Protein 3WYQ (pdb70)

Foldseek 3Di:
DPVQPAAWKAWPLRKIDHWDQDPVQKIWDWIAGSDDQAHDIFTKMWGWDPDDDPPQDFIWIKMKTQRDDPPGHQQKMKMWTFGWRGDDFIKTKTKMKIAHDDDPVCRVVGIDIDIIIITHPD/DAQPAAWKAKPQGKIDGWDQDLVFKIWDWIAGPDDQAHDIFIKIWGWDNDDDPPQDFIWIKMKTQRDDPPGHQQKMKMWTFTWDHDPFIKTKTKMWIAHDDPPVCRVVGIDIDIIMMTHD

Radius of gyration: 16.62 Å; Cα contacts (8 Å, |Δi|>4): 774; chains: 2; bounding box: 44×50×34 Å

B-factor: mean 11.19, std 12.5, range [3.62, 192.49]

Sequence (242 aa):
AEAGITGTWSSNQLGSTFIVTAGADGALTGTYESAVGNAESSRYVLTGRYDSAPATDGSGTALGWTVAWKNNSKKNAHSATTWSGQYVGGADAKINTQWLLTSGTTNANAWKSTLVGHDTFTTKVKEAGITGTWSNQLGSTFIVTAGADGALTGTYESAVGNAESRYVLTTGRYDSAPATDGSSGTALGWTVAWKNNSKKNAHSATTWSGQYVGGADAKINTQWLLTSGTTNANAWKSTLVGHDTFTKV

CATH classification: 2.40.128.30

Organism: Streptomyces avidinii (NCBI:txid1895)

Solvent-accessible surface area: 10846 Å² total; per-residue (Å²): 84,74,82,22,1,29,6,40,0,27,12,106,81,46,2,42,1,54,2,65,0,15,99,104,2,16,0,86,19,38,4,71,21,58,82,68,85,23,98,63,138,2,78,1,22,0,24,7,2,48,49,52,27,148,109,60,26,6,13,0,0,0,0,0,0,4,19,70,31,162,73,70,43,22,56,6,0,4,0,7,1,2,8,24,35,40,63,124,106,15,60,0,49,9,75,43,7,42,2,42,16,21,48,133,86,62,38,203,127,13,38,116,102,15,133,6,61,0,55,56,107,140,155,33,37,0,70,22,49,0,34,12,106,80,50,2,37,0,52,2,72,16,24,98,98,1,23,1,68,27,36,4,72,21,60,81,70,96,27,107,55,138,1,71,1,19,0,22,2,2,29,45,54,32,147,102,64,22,4,12,0,0,0,0,0,0,3,20,69,30,166,61,88,22,21,52,7,0,5,0,7,1,2,17,9,91,28,63,114,129,7,86,0,74,8,73,43,7,42,2,45,13,20,49,102,88,58,47,204,130,11,40,114,104,15,137,6,58,0,40,92,130

InterPro domains:
  IPR005468 Avidin/streptavidin [PF01382] (38-156)
  IPR005468 Avidin/streptavidin [PS51326] (37-159)
  IPR005469 Avidin [PR00709] (41-55)
  IPR005469 Avidin [PR00709] (61-69)
  IPR005469 Avidin [PR00709] (90-102)
  IPR005469 Avidin [PR00709] (112-122)
  IPR005469 Avidin [PR00709] (128-139)
  IPR005469 Avidin [PR00709] (144-160)
  IPR017889 Avidin-like, conserved site [PS00577] (142-156)
  IPR036896 Avidin-like superfamily [G3DSA:2.40.128.30] (25-167)
  IPR036896 Avidin-like superfamily [SSF50876] (41-161)
  IPR051764 Avidin/Streptavidin-related [PTHR34399] (16-161)

Nearest PDB structures (foldseek):
  3wyq-assembly1_B-2  TM=1.008E+00  e=9.092E-21  Streptomyces avidinii
  6uc3-assembly1_A  TM=9.921E-01  e=1.048E-19  Streptomyces avidinii
  5wbd-assembly1_A  TM=9.961E-01  e=3.652E-19  Streptomyces avidinii
  3mg5-assembly1_C  TM=9.930E-01  e=4.497E-19  Streptomyces avidinii
  2qcb-assembly1_A  TM=9.951E-01  e=6.144E-19  Streptomyces avidinii

Structure (mmCIF, N/CA/C/O backbone):
data_3WYQ
#
_entry.id   3WYQ
#
_cell.length_a   63.223
_cell.length_b   67.066
_cell.length_c   56.363
_cell.angle_alpha   90.00
_cell.angle_beta   116.68
_cell.angle_gamma   90.00
#
_symmetry.space_group_name_H-M   'C 1 2 1'
#
loop_
_entity.id
_entity.type
_entity.pdbx_description
1 polymer Streptavidin
2 non-polymer BIOTIN
3 non-polymer GLYCEROL
4 non-polymer 'SULFATE ION'
5 water water
#
loop_
_atom_site.group_PDB
_atom_site.id
_atom_site.type_symbol
_atom_site.label_atom_id
_atom_site.label_alt_id
_atom_site.label_comp_id
_atom_site.label_asym_id
_atom_site.label_entity_id
_atom_site.label_seq_id
_atom_site.pdbx_PDB_ins_code
_atom_site.Cartn_x
_atom_site.Cartn_y
_atom_site.Cartn_z
_atom_site.occupancy
_atom_site.B_iso_or_equiv
_atom_site.auth_seq_id
_atom_site.auth_comp_id
_atom_site.auth_asym_id
_atom_site.auth_atom_id
_atom_site.pdbx_PDB_model_num
ATOM 1 N N . ALA A 1 1 ? 21.945 12.865 -2.534 1.00 26.12 13 ALA A N 1
ATOM 2 C CA . ALA A 1 1 ? 20.546 12.617 -3.092 1.00 21.43 13 ALA A CA 1
ATOM 3 C C . ALA A 1 1 ? 19.348 13.296 -2.328 1.00 20.00 13 ALA A C 1
ATOM 4 O O . ALA A 1 1 ? 18.775 14.257 -2.854 1.00 23.79 13 ALA A O 1
ATOM 6 N N . GLU A 1 2 ? 18.986 12.800 -1.141 1.00 18.48 14 GLU A N 1
ATOM 7 C CA . GLU A 1 2 ? 18.039 13.477 -0.250 1.00 15.55 14 GLU A CA 1
ATOM 8 C C . GLU A 1 2 ? 18.841 14.656 0.397 1.00 12.77 14 GLU A C 1
ATOM 9 O O . GLU A 1 2 ? 19.722 14.454 1.218 1.00 12.34 14 GLU A O 1
ATOM 15 N N . ALA A 1 3 ? 18.509 15.878 -0.024 1.00 12.15 15 ALA A N 1
ATOM 16 C CA . ALA A 1 3 ? 19.287 17.072 0.403 1.00 12.32 15 ALA A CA 1
ATOM 17 C C . ALA A 1 3 ? 19.197 17.390 1.894 1.00 12.13 15 ALA A C 1
ATOM 18 O O . ALA A 1 3 ? 20.107 17.995 2.456 1.00 14.11 15 ALA A O 1
ATOM 20 N N . GLY A 1 4 ? 18.053 17.017 2.521 1.00 12.41 16 GLY A N 1
ATOM 21 C CA . GLY A 1 4 ? 17.893 17.313 3.935 1.00 12.06 16 GLY A CA 1
ATOM 22 C C . GLY A 1 4 ? 18.837 16.491 4.734 1.00 10.04 16 GLY A C 1
ATOM 23 O O . GLY A 1 4 ? 19.454 16.999 5.639 1.00 10.71 16 GLY A O 1
ATOM 24 N N . ILE A 1 5 ? 18.919 15.154 4.486 1.00 10.22 17 ILE A N 1
ATOM 25 C CA . ILE A 1 5 ? 19.812 14.327 5.282 1.00 8.44 17 ILE A CA 1
ATOM 26 C C . ILE A 1 5 ? 21.269 14.515 4.884 1.00 8.14 17 ILE A C 1
ATOM 27 O O . ILE A 1 5 ? 22.133 14.506 5.721 1.00 8.80 17 ILE A O 1
ATOM 32 N N . THR A 1 6 ? 21.515 14.676 3.585 1.00 8.28 18 THR A N 1
ATOM 33 C CA . THR A 1 6 ? 22.879 14.793 3.103 1.00 7.35 18 THR A CA 1
ATOM 34 C C . THR A 1 6 ? 23.579 16.029 3.614 1.00 8.69 18 THR A C 1
ATOM 35 O O . THR A 1 6 ? 23.030 17.138 3.529 1.00 9.47 18 THR A O 1
ATOM 39 N N . GLY A 1 7 ? 24.745 15.852 4.163 1.00 8.26 19 GLY A N 1
ATOM 40 C CA . GLY A 1 7 ? 25.565 16.990 4.607 1.00 8.83 19 GLY A CA 1
ATOM 41 C C . GLY A 1 7 ? 26.500 16.555 5.646 1.00 7.32 19 GLY A C 1
ATOM 42 O O . GLY A 1 7 ? 26.835 15.395 5.847 1.00 8.20 19 GLY A O 1
ATOM 43 N N . THR A 1 8 ? 27.026 17.586 6.336 1.00 6.89 20 THR A N 1
ATOM 44 C CA . THR A 1 8 ? 27.940 17.418 7.444 1.00 7.35 20 THR A CA 1
ATOM 45 C C . THR A 1 8 ? 27.230 17.827 8.735 1.00 6.77 20 THR A C 1
ATOM 46 O O . THR A 1 8 ? 26.633 18.914 8.802 1.00 9.31 20 THR A O 1
ATOM 50 N N . TRP A 1 9 ? 27.231 16.908 9.695 1.00 6.96 21 TRP A N 1
ATOM 51 C CA . TRP A 1 9 ? 26.510 17.044 10.968 1.00 7.34 21 TRP A CA 1
ATOM 52 C C . TRP A 1 9 ? 27.482 16.928 12.130 1.00 6.81 21 TRP A C 1
ATOM 53 O O . TRP A 1 9 ? 28.509 16.251 12.011 1.00 7.75 21 TRP A O 1
ATOM 64 N N . SER A 1 10 ? 27.129 17.578 13.248 1.00 6.96 22 SER A N 1
ATOM 65 C CA A SER A 1 10 ? 27.887 17.438 14.465 0.50 7.50 22 SER A CA 1
ATOM 66 C CA B SER A 1 10 ? 27.897 17.353 14.461 0.50 7.47 22 SER A CA 1
ATOM 67 C C . SER A 1 10 ? 26.929 16.967 15.569 1.00 6.84 22 SER A C 1
ATOM 68 O O . SER A 1 10 ? 25.813 17.381 15.600 1.00 8.10 22 SER A O 1
ATOM 73 N N . ASN A 1 11 ? 27.437 16.163 16.514 1.00 6.90 23 ASN A N 1
ATOM 74 C CA . ASN A 1 11 ? 26.582 15.841 17.679 1.00 6.49 23 ASN A CA 1
ATOM 75 C C . ASN A 1 11 ? 27.010 16.604 18.890 1.00 6.02 23 ASN A C 1
ATOM 76 O O . ASN A 1 11 ? 27.903 17.483 18.859 1.00 6.54 23 ASN A O 1
ATOM 81 N N . GLN A 1 12 ? 26.380 16.295 20.014 1.00 6.49 24 GLN A N 1
ATOM 82 C CA . GLN A 1 12 ? 26.656 16.992 21.301 1.00 7.41 24 GLN A CA 1
ATOM 83 C C . GLN A 1 12 ? 27.993 16.787 21.871 1.00 6.73 24 GLN A C 1
ATOM 84 O O . GLN A 1 12 ? 28.424 17.529 22.747 1.00 7.82 24 GLN A O 1
ATOM 90 N N . LEU A 1 13 ? 28.746 15.772 21.353 1.00 6.65 25 LEU A N 1
ATOM 91 C CA . LEU A 1 13 ? 30.109 15.503 21.747 1.00 6.41 25 LEU A CA 1
ATOM 92 C C . LEU A 1 13 ? 31.094 16.269 20.847 1.00 6.75 25 LEU A C 1
ATOM 93 O O . LEU A 1 13 ? 32.265 16.267 21.151 1.00 8.08 25 LEU A O 1
ATOM 98 N N . GLY A 1 14 ? 30.615 16.816 19.734 1.00 7.10 26 GLY A N 1
ATOM 99 C CA . GLY A 1 14 ? 31.492 17.401 18.729 1.00 7.02 26 GLY A CA 1
ATOM 100 C C . GLY A 1 14 ? 32.054 16.428 17.735 1.00 6.16 26 GLY A C 1
ATOM 101 O O . GLY A 1 14 ? 32.978 16.760 16.994 1.00 7.35 26 GLY A O 1
ATOM 102 N N . SER A 1 15 ? 31.482 15.213 17.688 1.00 6.01 27 SER A N 1
ATOM 103 C CA . SER A 1 15 ? 31.857 14.251 16.596 1.00 6.28 27 SER A CA 1
ATOM 104 C C . SER A 1 15 ? 31.248 14.797 15.301 1.00 5.77 27 SER A C 1
ATOM 105 O O . SER A 1 15 ? 30.273 15.512 15.257 1.00 7.86 27 SER A O 1
ATOM 108 N N . THR A 1 16 ? 31.889 14.348 14.190 1.00 6.49 28 THR A N 1
ATOM 109 C CA . THR A 1 16 ? 31.500 14.833 12.852 1.00 7.34 28 THR A CA 1
ATOM 110 C C . THR A 1 16 ? 31.013 13.634 12.001 1.00 6.52 28 THR A C 1
ATOM 111 O O . THR A 1 16 ? 31.764 12.641 11.814 1.00 6.96 28 THR A O 1
ATOM 115 N N . PHE A 1 17 ? 29.813 13.777 11.484 1.00 6.54 29 PHE A N 1
ATOM 116 C CA . PHE A 1 17 ? 29.121 12.752 10.720 1.00 6.45 29 PHE A CA 1
ATOM 117 C C . PHE A 1 17 ? 28.892 13.355 9.334 1.00 6.75 29 PHE A C 1
ATOM 118 O O . PHE A 1 17 ? 28.129 14.292 9.161 1.00 7.09 29 PHE A O 1
ATOM 126 N N . ILE A 1 18 ? 29.604 12.797 8.330 1.00 6.53 30 ILE A N 1
ATOM 127 C CA . ILE A 1 18 ? 29.539 13.287 6.950 1.00 7.04 30 ILE A CA 1
ATOM 128 C C . ILE A 1 18 ? 28.770 12.227 6.168 1.00 6.43 30 ILE A C 1
ATOM 129 O O . ILE A 1 18 ? 29.240 11.069 6.169 1.00 7.42 30 ILE A O 1
ATOM 134 N N . VAL A 1 19 ? 27.646 12.555 5.556 1.00 6.46 31 VAL A N 1
ATOM 135 C CA . VAL A 1 19 ? 26.806 11.537 4.983 1.00 6.94 31 VAL A CA 1
ATOM 136 C C . VAL A 1 19 ? 26.171 11.999 3.756 1.00 6.42 31 VAL A C 1
ATOM 137 O O . VAL A 1 19 ? 25.773 13.169 3.597 1.00 8.09 31 VAL A O 1
ATOM 141 N N . THR A 1 20 ? 25.937 11.058 2.836 1.00 6.77 32 THR A N 1
ATOM 142 C CA . THR A 1 20 ? 25.079 11.241 1.674 1.00 7.25 32 THR A CA 1
ATOM 143 C C . THR A 1 20 ? 23.944 10.255 1.701 1.00 6.85 32 THR A C 1
ATOM 144 O O . THR A 1 20 ? 24.249 9.005 1.844 1.00 7.41 32 THR A O 1
ATOM 148 N N . ALA A 1 21 ? 22.713 10.703 1.548 1.00 7.08 33 ALA A N 1
ATOM 149 C CA . ALA A 1 21 ? 21.526 9.889 1.419 1.00 6.71 33 ALA A CA 1
ATOM 150 C C . ALA A 1 21 ? 21.171 9.708 -0.030 1.00 7.63 33 ALA A C 1
ATOM 151 O O . ALA A 1 21 ? 20.741 10.626 -0.674 1.00 10.19 33 ALA A O 1
ATOM 153 N N . GLY A 1 22 ? 21.456 8.556 -0.599 1.00 7.59 34 GLY A N 1
ATOM 154 C CA . GLY A 1 22 ? 21.369 8.271 -2.006 1.00 8.92 34 GLY A CA 1
ATOM 155 C C . GLY A 1 22 ? 20.054 7.788 -2.430 1.00 7.98 34 GLY A C 1
ATOM 156 O O . GLY A 1 22 ? 19.149 7.414 -1.626 1.00 8.63 34 GLY A O 1
ATOM 157 N N . ALA A 1 23 ? 19.802 7.842 -3.735 1.00 9.64 35 ALA A N 1
ATOM 158 C CA . ALA A 1 23 ? 18.512 7.552 -4.305 1.00 10.88 35 ALA A CA 1
ATOM 159 C C . ALA A 1 23 ? 18.143 6.109 -3.985 1.00 11.53 35 ALA A C 1
ATOM 160 O O . ALA A 1 23 ? 16.998 5.790 -4.095 1.00 13.73 35 ALA A O 1
ATOM 162 N N . ASP A 1 24 ? 19.099 5.245 -3.779 1.00 9.76 36 ASP A N 1
ATOM 163 C CA . ASP A 1 24 ? 18.875 3.842 -3.469 1.00 9.36 36 ASP A CA 1
ATOM 164 C C . ASP A 1 24 ? 18.545 3.539 -2.057 1.00 9.92 36 ASP A C 1
ATOM 165 O O . ASP A 1 24 ? 18.540 2.346 -1.710 1.00 11.47 36 ASP A O 1
ATOM 170 N N . GLY A 1 25 ? 18.425 4.565 -1.183 1.00 9.53 37 GLY A N 1
ATOM 171 C CA . GLY A 1 25 ? 18.054 4.341 0.255 1.00 9.43 37 GLY A CA 1
ATOM 172 C C . GLY A 1 25 ? 19.319 4.169 1.118 1.00 7.13 37 GLY A C 1
ATOM 173 O O . GLY A 1 25 ? 19.165 3.845 2.321 1.00 6.93 37 GLY A O 1
ATOM 174 N N . ALA A 1 26 ? 20.511 4.307 0.506 1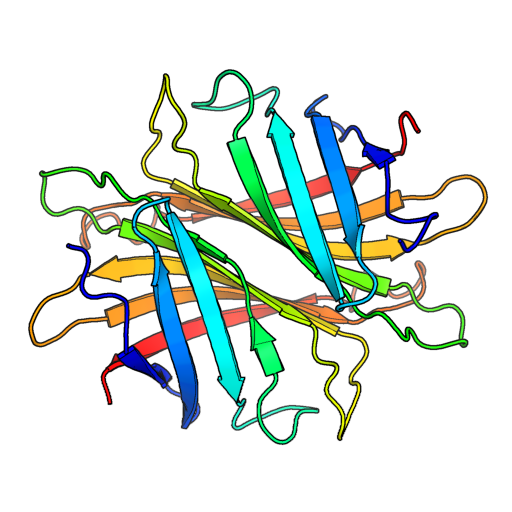.00 7.01 38 ALA A N 1
ATOM 175 C CA . ALA A 1 26 ? 21.732 4.098 1.293 1.00 5.90 38 ALA A CA 1
ATOM 176 C C . ALA A 1 26 ? 22.199 5.379 1.939 1.00 5.77 38 ALA A C 1
ATOM 177 O O . ALA A 1 26 ? 22.059 6.490 1.334 1.00 7.46 38 ALA A O 1
ATOM 179 N N . LEU A 1 27 ? 22.821 5.243 3.062 1.00 4.89 39 LEU A N 1
ATOM 180 C CA . LEU A 1 27 ? 23.617 6.248 3.703 1.00 5.76 39 LEU A CA 1
ATOM 181 C C . LEU A 1 27 ? 25.072 5.828 3.537 1.00 5.92 39 LEU A C 1
ATOM 182 O O . LEU A 1 27 ? 25.435 4.703 3.845 1.00 6.65 39 LEU A O 1
ATOM 187 N N . THR A 1 28 ? 25.895 6.800 3.076 1.00 5.69 40 THR A N 1
ATOM 188 C CA . THR A 1 28 ? 27.267 6.490 2.817 1.00 5.89 40 THR A CA 1
ATOM 189 C C . THR A 1 28 ? 28.141 7.661 3.306 1.00 6.56 40 THR A C 1
ATOM 190 O O . THR A 1 28 ? 27.750 8.828 2.977 1.00 7.96 40 THR A O 1
ATOM 194 N N . GLY A 1 29 ? 29.244 7.469 4.038 1.00 6.08 41 GLY A N 1
ATOM 195 C CA . GLY A 1 29 ? 30.027 8.625 4.435 1.00 6.78 41 GLY A CA 1
ATOM 196 C C . GLY A 1 29 ? 31.116 8.200 5.416 1.00 6.01 41 GLY A C 1
ATOM 197 O O . GLY A 1 29 ? 31.637 7.070 5.324 1.00 5.94 41 GLY A O 1
ATOM 198 N N . THR A 1 30 ? 31.488 9.127 6.270 1.00 5.62 42 THR A N 1
ATOM 199 C CA . THR A 1 30 ? 32.518 8.917 7.258 1.00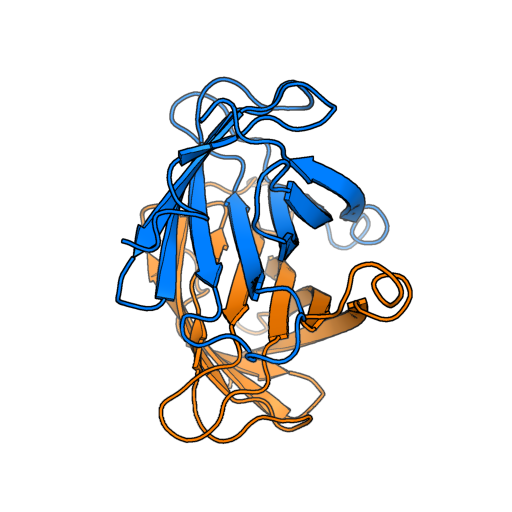 6.04 42 THR A CA 1
ATOM 200 C C . THR A 1 30 ? 32.087 9.515 8.597 1.00 6.34 42 THR A C 1
ATOM 201 O O . THR A 1 30 ? 31.282 10.441 8.672 1.00 6.84 42 THR A O 1
ATOM 205 N N . TYR A 1 31 ? 32.696 8.962 9.638 1.00 6.16 43 TYR A N 1
ATOM 206 C CA . TYR A 1 31 ? 32.445 9.412 10.992 1.00 6.07 43 TYR A CA 1
ATOM 207 C C . TYR A 1 31 ? 33.758 9.639 11.686 1.00 5.94 43 TYR A C 1
ATOM 208 O O . TYR A 1 31 ? 34.695 8.856 11.572 1.00 6.74 43 TYR A O 1
ATOM 217 N N . GLU A 1 32 ? 33.818 10.724 12.457 1.00 5.92 44 GLU A N 1
ATOM 218 C CA . GLU A 1 32 ? 35.001 11.046 13.263 1.00 6.54 44 GLU A CA 1
ATOM 219 C C . GLU A 1 32 ? 34.479 11.314 14.683 1.00 6.17 44 GLU A C 1
ATOM 220 O O . GLU A 1 32 ? 33.751 12.266 14.901 1.00 6.82 44 GLU A O 1
ATOM 226 N N . SER A 1 33 ? 34.921 10.474 15.610 1.00 6.27 45 SER A N 1
ATOM 227 C CA . SER A 1 33 ? 34.418 10.643 16.997 1.00 6.21 45 SER A CA 1
ATOM 228 C C . SER A 1 33 ? 35.325 11.615 17.761 1.00 5.85 45 SER A C 1
ATOM 229 O O . SER A 1 33 ? 36.541 11.491 17.726 1.00 8.36 45 SER A O 1
ATOM 232 N N . ALA A 1 34 ? 34.693 12.458 18.566 1.00 6.29 46 ALA A N 1
ATOM 233 C CA . ALA A 1 34 ? 35.413 13.335 19.491 1.00 6.93 46 ALA A CA 1
ATOM 234 C C . ALA A 1 34 ? 35.878 12.599 20.757 1.00 6.54 46 ALA A C 1
ATOM 235 O O . ALA A 1 34 ? 36.621 13.207 21.531 1.00 7.21 46 ALA A O 1
ATOM 237 N N . VAL A 1 35 ? 35.411 11.394 21.004 1.00 6.59 47 VAL A N 1
ATOM 238 C CA . VAL A 1 35 ? 35.651 10.650 22.222 1.00 6.39 47 VAL A CA 1
ATOM 239 C C . VAL A 1 35 ? 35.979 9.177 21.920 1.00 6.09 47 VAL A C 1
ATOM 240 O O . VAL A 1 35 ? 35.729 8.677 20.838 1.00 6.15 47 VAL A O 1
ATOM 244 N N . GLY A 1 36 ? 36.545 8.524 22.917 1.00 5.79 48 GLY A N 1
ATOM 245 C CA . GLY A 1 36 ? 36.718 7.092 22.840 1.00 6.26 48 GLY A CA 1
ATOM 246 C C . GLY A 1 36 ? 37.976 6.693 22.130 1.00 6.56 48 GLY A C 1
ATOM 247 O O . GLY A 1 36 ? 38.918 7.481 21.897 1.00 6.91 48 GLY A O 1
ATOM 248 N N . ASN A 1 37 ? 38.066 5.399 21.831 1.00 6.76 49 ASN A N 1
ATOM 249 C CA . ASN A 1 37 ? 39.271 4.771 21.304 1.00 7.08 49 ASN A CA 1
ATOM 250 C C . ASN A 1 37 ? 39.266 4.903 19.802 1.00 6.52 49 ASN A C 1
ATOM 251 O O . ASN A 1 37 ? 38.975 3.953 19.062 1.00 8.05 49 ASN A O 1
ATOM 256 N N . ALA A 1 38 ? 39.443 6.143 19.299 1.00 6.62 50 ALA A N 1
ATOM 257 C CA . ALA A 1 38 ? 39.155 6.504 17.938 1.00 7.71 50 ALA A CA 1
ATOM 258 C C . ALA A 1 38 ? 40.072 7.680 17.541 1.00 7.52 50 ALA A C 1
ATOM 259 O O . ALA A 1 38 ? 40.351 8.552 18.352 1.00 10.26 50 ALA A O 1
ATOM 261 N N . GLU A 1 39 ? 40.493 7.695 16.293 1.00 7.13 51 GLU A N 1
ATOM 262 C CA . GLU A 1 39 ? 41.288 8.817 15.708 1.00 8.82 51 GLU A CA 1
ATOM 263 C C . GLU A 1 39 ? 40.965 8.836 14.254 1.00 8.27 51 GLU A C 1
ATOM 264 O O . GLU A 1 39 ? 40.865 7.826 13.576 1.00 8.79 51 GLU A O 1
ATOM 270 N N . SER A 1 40 ? 40.793 10.077 13.748 1.00 8.33 52 SER A N 1
ATOM 271 C CA A SER A 1 40 ? 40.519 10.340 12.339 0.70 7.45 52 SER A CA 1
ATOM 272 C CA B SER A 1 40 ? 40.578 10.318 12.325 0.30 8.48 52 SER A CA 1
ATOM 273 C C . SER A 1 40 ? 39.230 9.730 11.919 1.00 7.56 52 SER A C 1
ATOM 274 O O . SER A 1 40 ? 38.293 9.533 12.704 1.00 9.19 52 SER A O 1
ATOM 279 N N . ARG A 1 41 ? 39.047 9.571 10.632 1.00 7.93 53 ARG A N 1
ATOM 280 C CA . ARG A 1 41 ? 37.773 9.156 10.070 1.00 7.40 53 ARG A CA 1
ATOM 281 C C . ARG A 1 41 ? 37.635 7.644 9.887 1.00 6.81 53 ARG A C 1
ATOM 282 O O . ARG A 1 41 ? 38.627 6.943 9.617 1.00 7.66 53 ARG A O 1
ATOM 290 N N . TYR A 1 42 ? 36.371 7.201 10.015 1.00 6.05 54 TYR A N 1
ATOM 291 C CA . TYR A 1 42 ? 35.990 5.773 9.822 1.00 5.90 54 TYR A CA 1
ATOM 292 C C . TYR A 1 42 ? 34.896 5.695 8.798 1.00 6.10 54 TYR A C 1
ATOM 293 O O . TYR A 1 42 ? 34.015 6.593 8.728 1.00 6.59 54 TYR A O 1
ATOM 302 N N . VAL A 1 43 ? 34.896 4.647 7.977 1.00 5.95 55 VAL A N 1
ATOM 303 C CA . VAL A 1 43 ? 33.803 4.428 7.042 1.00 6.23 55 VAL A CA 1
ATOM 304 C C . VAL A 1 43 ? 32.439 4.162 7.753 1.00 5.59 55 VAL A C 1
ATOM 305 O O . VAL A 1 43 ? 32.451 3.422 8.764 1.00 5.99 55 VAL A O 1
ATOM 309 N N . LEU A 1 44 ? 31.362 4.720 7.257 1.00 5.76 56 LEU A N 1
ATOM 310 C CA . LEU A 1 44 ? 30.051 4.318 7.718 1.00 5.93 56 LEU A CA 1
ATOM 311 C C . LEU A 1 44 ? 29.210 3.937 6.517 1.00 5.71 56 LEU A C 1
ATOM 312 O O . LEU A 1 44 ? 29.392 4.410 5.390 1.00 6.60 56 LEU A O 1
ATOM 317 N N . THR A 1 45 ? 28.194 3.102 6.806 1.00 5.66 57 THR A N 1
ATOM 318 C CA . THR A 1 45 ? 27.149 2.794 5.883 1.00 5.01 57 THR A CA 1
ATOM 319 C C . THR A 1 45 ? 25.850 2.595 6.673 1.00 5.01 57 THR A C 1
ATOM 320 O O . THR A 1 45 ? 25.891 2.131 7.816 1.00 5.79 57 THR A O 1
ATOM 324 N N . GLY A 1 46 ? 24.769 2.896 6.013 1.00 5.35 58 GLY A N 1
ATOM 325 C CA . GLY A 1 46 ? 23.446 2.655 6.618 1.00 5.32 58 GLY A CA 1
ATOM 326 C C . GLY A 1 46 ? 22.351 2.774 5.596 1.00 5.17 58 GLY A C 1
ATOM 327 O O . GLY A 1 46 ? 22.589 2.697 4.404 1.00 5.29 58 GLY A O 1
ATOM 328 N N . ARG A 1 47 ? 21.122 2.870 6.113 1.00 5.33 59 ARG A N 1
ATOM 329 C CA . ARG A 1 47 ? 19.940 2.875 5.246 1.00 5.36 59 ARG A CA 1
ATOM 330 C C . ARG A 1 47 ? 18.960 3.939 5.887 1.00 5.24 59 ARG A C 1
ATOM 331 O O . ARG A 1 47 ? 18.958 4.166 7.081 1.00 6.37 59 ARG A O 1
ATOM 339 N N . TYR A 1 48 ? 18.102 4.469 5.022 1.00 5.48 60 TYR A N 1
ATOM 340 C CA . TYR A 1 48 ? 17.056 5.353 5.450 1.00 6.18 60 TYR A CA 1
ATOM 341 C C . TYR A 1 48 ? 15.825 5.125 4.640 1.00 6.07 60 TYR A C 1
ATOM 342 O O . TYR A 1 48 ? 15.871 4.594 3.534 1.00 6.74 60 TYR A O 1
ATOM 351 N N . ASP A 1 49 ? 14.659 5.520 5.190 1.00 6.25 61 ASP A N 1
ATOM 352 C CA . ASP A 1 49 ? 13.387 5.401 4.444 1.00 5.86 61 ASP A CA 1
ATOM 353 C C . ASP A 1 49 ? 13.327 6.491 3.398 1.00 6.90 61 ASP A C 1
ATOM 354 O O . ASP A 1 49 ? 13.166 7.681 3.724 1.00 6.86 61 ASP A O 1
ATOM 359 N N . SER A 1 50 ? 13.376 6.081 2.148 1.00 7.36 62 SER A N 1
ATOM 360 C CA . SER A 1 50 ? 13.398 7.051 1.047 1.00 7.71 62 SER A CA 1
ATOM 361 C C . SER A 1 50 ? 12.017 7.464 0.624 1.00 7.93 62 SER A C 1
ATOM 362 O O . SER A 1 50 ? 11.889 8.272 -0.272 1.00 10.14 62 SER A O 1
ATOM 365 N N . ALA A 1 51 ? 10.950 6.983 1.295 1.00 8.20 63 ALA A N 1
ATOM 366 C CA . ALA A 1 51 ? 9.606 7.431 1.021 1.00 7.92 63 ALA A CA 1
ATOM 367 C C . ALA A 1 51 ? 8.908 7.583 2.387 1.00 8.94 63 ALA A C 1
ATOM 368 O O . ALA A 1 51 ? 7.965 6.822 2.615 1.00 9.26 63 ALA A O 1
ATOM 370 N N . PRO A 1 52 ? 9.281 8.555 3.222 1.00 9.55 64 PRO A N 1
ATOM 371 C CA . PRO A 1 52 ? 8.713 8.619 4.547 1.00 10.32 64 PRO A CA 1
ATOM 372 C C . PRO A 1 52 ? 7.220 8.981 4.512 1.00 9.88 64 PRO A C 1
ATOM 373 O O . PRO A 1 52 ? 6.686 9.402 3.515 1.00 9.94 64 PRO A O 1
ATOM 377 N N . ALA A 1 53 ? 6.534 8.784 5.633 1.00 11.11 65 ALA A N 1
ATOM 378 C CA . ALA A 1 53 ? 5.145 9.170 5.762 1.00 11.33 65 ALA A CA 1
ATOM 379 C C . ALA A 1 53 ? 5.026 10.710 5.559 1.00 12.29 65 ALA A C 1
ATOM 380 O O . ALA A 1 53 ? 6.011 11.477 5.707 1.00 16.15 65 ALA A O 1
ATOM 382 N N . THR A 1 54 ? 3.875 11.120 5.074 1.00 12.13 66 THR A N 1
ATOM 383 C CA . THR A 1 54 ? 3.592 12.539 4.832 1.00 14.16 66 THR A CA 1
ATOM 384 C C . THR A 1 54 ? 2.708 13.105 5.954 1.00 13.67 66 THR A C 1
ATOM 385 O O . THR A 1 54 ? 2.018 14.102 5.781 1.00 14.59 66 THR A O 1
ATOM 389 N N . ASP A 1 55 ? 2.750 12.482 7.113 1.00 11.90 67 ASP A N 1
ATOM 390 C CA . ASP A 1 55 ? 1.890 12.856 8.285 1.00 9.99 67 ASP A CA 1
ATOM 391 C C . ASP A 1 55 ? 2.618 13.634 9.349 1.00 9.48 67 ASP A C 1
ATOM 392 O O . ASP A 1 55 ? 2.058 13.899 10.437 1.00 10.76 67 ASP A O 1
ATOM 397 N N . GLY A 1 56 ? 3.823 14.097 9.032 1.00 9.67 68 GLY A N 1
ATOM 398 C CA . GLY A 1 56 ? 4.628 14.812 10.008 1.00 11.13 68 GLY A CA 1
ATOM 399 C C . GLY A 1 56 ? 5.565 13.982 10.810 1.00 9.79 68 GLY A C 1
ATOM 400 O O . GLY A 1 56 ? 6.337 14.494 11.605 1.00 11.20 68 GLY A O 1
ATOM 401 N N . SER A 1 57 ? 5.591 12.668 10.615 1.00 9.15 69 SER A N 1
ATOM 402 C CA . SER A 1 57 ? 6.539 11.812 11.267 1.00 8.04 69 SER A CA 1
ATOM 403 C C . SER A 1 57 ? 7.955 12.057 10.664 1.00 7.51 69 SER A C 1
ATOM 404 O O . SER A 1 57 ? 8.096 12.415 9.458 1.00 9.03 69 SER A O 1
ATOM 407 N N . GLY A 1 58 ? 8.943 11.775 11.476 1.00 7.23 70 GLY A N 1
ATOM 408 C CA . GLY A 1 58 ? 10.324 11.782 10.995 1.00 7.51 70 GLY A CA 1
ATOM 409 C C . GLY A 1 58 ? 10.631 10.659 10.005 1.00 6.20 70 GLY A C 1
ATOM 410 O O . GLY A 1 58 ? 9.830 9.765 9.805 1.00 6.76 70 GLY A O 1
ATOM 411 N N . THR A 1 59 ? 11.876 10.733 9.504 1.00 6.01 71 THR A N 1
ATOM 412 C CA . THR A 1 59 ? 12.350 9.712 8.515 1.00 6.40 71 THR A CA 1
ATOM 413 C C . THR A 1 59 ? 13.257 8.744 9.233 1.00 5.79 71 THR A C 1
ATOM 414 O O . THR A 1 59 ? 14.317 9.132 9.719 1.00 6.04 71 THR A O 1
ATOM 418 N N . ALA A 1 60 ? 12.808 7.479 9.349 1.00 5.75 72 ALA A N 1
ATOM 419 C CA . ALA A 1 60 ? 13.610 6.497 10.070 1.00 5.67 72 ALA A CA 1
ATOM 420 C C . ALA A 1 60 ? 14.914 6.179 9.327 1.00 6.58 72 ALA A C 1
ATOM 421 O O . ALA A 1 60 ? 14.928 6.118 8.076 1.00 6.59 72 ALA A O 1
ATOM 423 N N . LEU A 1 61 ? 15.957 5.910 10.112 1.00 5.85 73 LEU A N 1
ATOM 424 C CA . LEU A 1 61 ? 17.262 5.620 9.509 1.00 5.76 73 LEU A CA 1
ATOM 425 C C . LEU A 1 61 ? 18.143 4.963 10.523 1.00 5.46 73 LEU A C 1
ATOM 426 O O . LEU A 1 61 ? 17.887 4.937 11.739 1.00 6.50 73 LEU A O 1
ATOM 431 N N . GLY A 1 62 ? 19.259 4.421 10.023 1.00 5.57 74 GLY A N 1
ATOM 432 C CA . GLY A 1 62 ? 20.298 3.932 10.924 1.00 5.42 74 GLY A CA 1
ATOM 433 C C . GLY A 1 62 ? 21.642 3.815 10.168 1.00 5.16 74 GLY A C 1
ATOM 434 O O . GLY A 1 62 ? 21.639 3.741 8.929 1.00 5.46 74 GLY A O 1
ATOM 435 N N . TRP A 1 63 ? 22.690 3.718 10.930 1.00 4.92 75 TRP A N 1
ATOM 436 C CA . TRP A 1 63 ? 24.021 3.465 10.299 1.00 4.73 75 TRP A CA 1
ATOM 437 C C . TRP A 1 63 ? 24.951 2.797 11.295 1.00 5.59 75 TRP A C 1
ATOM 438 O O . TRP A 1 63 ? 24.724 2.778 12.504 1.00 5.52 75 TRP A O 1
ATOM 449 N N . THR A 1 64 ? 26.055 2.250 10.721 1.00 5.20 76 THR A N 1
ATOM 450 C CA . THR A 1 64 ? 27.063 1.530 11.492 1.00 5.02 76 THR A CA 1
ATOM 451 C C . THR A 1 64 ? 28.468 2.068 11.180 1.00 5.06 76 THR A C 1
ATOM 452 O O . THR A 1 64 ? 28.750 2.384 10.010 1.00 5.35 76 THR A O 1
ATOM 456 N N . VAL A 1 65 ? 29.257 2.116 12.237 1.00 5.01 77 VAL A N 1
ATOM 457 C CA . VAL A 1 65 ? 30.733 2.281 12.132 1.00 5.04 77 VAL A CA 1
ATOM 458 C C . VAL A 1 65 ? 31.350 1.115 12.802 1.00 5.30 77 VAL A C 1
ATOM 459 O O . VAL A 1 65 ? 31.072 0.853 13.986 1.00 6.16 77 VAL A O 1
ATOM 463 N N . ALA A 1 66 ? 32.297 0.407 12.116 1.00 5.37 78 ALA A N 1
ATOM 464 C CA . ALA A 1 66 ? 33.248 -0.464 12.808 1.00 5.89 78 ALA A CA 1
ATOM 465 C C . ALA A 1 66 ? 34.524 0.340 13.046 1.00 5.37 78 ALA A C 1
ATOM 466 O O . ALA A 1 66 ? 35.060 0.989 12.103 1.00 5.80 78 ALA A O 1
ATOM 468 N N . TRP A 1 67 ? 35.020 0.343 14.276 1.00 5.69 79 TRP A N 1
ATOM 469 C CA . TRP A 1 67 ? 36.068 1.307 14.719 1.00 5.76 79 TRP A CA 1
ATOM 470 C C . TRP A 1 67 ? 37.485 0.816 14.329 1.00 5.36 79 TRP A C 1
ATOM 471 O O . TRP A 1 67 ? 38.382 0.783 15.170 1.00 5.89 79 TRP A O 1
ATOM 482 N N . LYS A 1 68 ? 37.660 0.481 13.058 1.00 6.05 80 LYS A N 1
ATOM 483 C CA . LYS A 1 68 ? 38.927 0.133 12.438 1.00 6.20 80 LYS A CA 1
ATOM 484 C C . LYS A 1 68 ? 39.161 1.060 11.264 1.00 5.93 80 LYS A C 1
ATOM 485 O O . LYS A 1 68 ? 38.280 1.170 10.401 1.00 6.33 80 LYS A O 1
ATOM 491 N N . ASN A 1 69 ? 40.344 1.687 11.227 1.00 6.28 81 ASN A N 1
ATOM 492 C CA . ASN A 1 69 ? 40.760 2.470 10.066 1.00 6.43 81 ASN A CA 1
ATOM 493 C C . ASN A 1 69 ? 42.215 2.252 9.833 1.00 7.64 81 ASN A C 1
ATOM 494 O O . ASN A 1 69 ? 42.781 1.318 10.403 1.00 9.45 81 ASN A O 1
ATOM 499 N N . ASN A 1 70 ? 42.865 3.131 9.051 1.00 7.97 82 ASN A N 1
ATOM 500 C CA . ASN A 1 70 ? 44.241 2.834 8.693 1.00 10.60 82 ASN A CA 1
ATOM 501 C C . ASN A 1 70 ? 45.134 2.933 9.879 1.00 11.93 82 ASN A C 1
ATOM 502 O O . ASN A 1 70 ? 46.267 2.392 9.866 1.00 16.84 82 ASN A O 1
ATOM 507 N N . SER A 1 71 ? 44.797 3.695 10.934 1.00 11.03 83 SER A N 1
ATOM 508 C CA . SER A 1 71 ? 45.684 3.868 12.008 1.00 12.23 83 SER A CA 1
ATOM 509 C C . SER A 1 71 ? 45.279 3.337 13.358 1.00 10.05 83 SER A C 1
ATOM 510 O O . SER A 1 71 ? 46.121 3.316 14.246 1.00 11.76 83 SER A O 1
ATOM 513 N N A LYS A 1 72 ? 44.057 2.965 13.638 0.50 9.41 84 LYS A N 1
ATOM 514 N N B LYS A 1 72 ? 44.045 2.875 13.456 0.50 9.29 84 LYS A N 1
ATOM 515 C CA A LYS A 1 72 ? 43.677 2.393 14.975 0.50 9.32 84 LYS A CA 1
ATOM 516 C CA B LYS A 1 72 ? 43.545 2.404 14.757 0.50 8.15 84 LYS A CA 1
ATOM 517 C C A LYS A 1 72 ? 42.591 1.332 14.703 0.50 7.92 84 LYS A C 1
ATOM 518 C C B LYS A 1 72 ? 42.507 1.322 14.664 0.50 7.75 84 LYS A C 1
ATOM 519 O O A LYS A 1 72 ? 41.894 1.361 13.680 0.50 9.42 84 LYS A O 1
ATOM 520 O O B LYS A 1 72 ? 41.688 1.376 13.758 0.50 9.56 84 LYS A O 1
ATOM 531 N N . ASN A 1 73 ? 42.502 0.404 15.639 1.00 7.42 85 ASN A N 1
ATOM 532 C CA . ASN A 1 73 ? 41.409 -0.562 15.690 1.00 6.49 85 ASN A CA 1
ATOM 533 C C . ASN A 1 73 ? 41.036 -0.811 17.146 1.00 6.55 85 ASN A C 1
ATOM 534 O O . ASN A 1 73 ? 41.830 -1.306 17.948 1.00 8.95 85 ASN A O 1
ATOM 539 N N . ALA A 1 74 ? 39.828 -0.385 17.500 1.00 6.61 86 ALA A N 1
ATOM 540 C CA . ALA A 1 74 ? 39.249 -0.516 18.841 1.00 6.61 86 ALA A CA 1
ATOM 541 C C . ALA A 1 74 ? 38.571 -1.873 19.036 1.00 6.52 86 ALA A C 1
ATOM 542 O O . ALA A 1 74 ? 38.083 -2.153 20.152 1.00 7.60 86 ALA A O 1
ATOM 544 N N . HIS A 1 75 ? 38.421 -2.668 18.006 1.00 5.92 87 HIS A N 1
ATOM 545 C CA . HIS A 1 75 ? 37.708 -3.944 18.076 1.00 5.71 87 HIS A CA 1
ATOM 546 C C . HIS A 1 75 ? 36.289 -3.728 18.618 1.00 5.15 87 HIS A C 1
ATOM 547 O O . HIS A 1 75 ? 35.878 -4.314 19.635 1.00 6.54 87 HIS A O 1
ATOM 554 N N . SER A 1 76 ? 35.558 -2.863 17.951 1.00 5.55 88 SER A N 1
ATOM 555 C CA . SER A 1 76 ? 34.257 -2.445 18.419 1.00 5.51 88 SER A CA 1
ATOM 556 C C . SER A 1 76 ? 33.497 -1.887 17.218 1.00 5.64 88 SER A C 1
ATOM 557 O O . SER A 1 76 ? 34.050 -1.589 16.139 1.00 6.09 88 SER A O 1
ATOM 560 N N . ALA A 1 77 ? 32.144 -1.785 17.398 1.00 5.77 89 ALA A N 1
ATOM 561 C CA . ALA A 1 77 ? 31.275 -1.228 16.355 1.00 5.61 89 ALA A CA 1
ATOM 562 C C . ALA A 1 77 ? 30.130 -0.520 17.030 1.00 5.18 89 ALA A C 1
ATOM 563 O O . ALA A 1 77 ? 29.575 -1.045 18.038 1.00 5.87 89 ALA A O 1
ATOM 565 N N . THR A 1 78 ? 29.723 0.606 16.447 1.00 4.78 90 THR A N 1
ATOM 566 C CA . THR A 1 78 ? 28.496 1.306 16.952 1.00 5.23 90 THR A CA 1
ATOM 567 C C . THR A 1 78 ? 27.451 1.314 15.855 1.00 5.26 90 THR A C 1
ATOM 568 O O . THR A 1 78 ? 27.746 1.559 14.663 1.00 5.80 90 THR A O 1
ATOM 572 N N . THR A 1 79 ? 26.155 1.100 16.258 1.00 4.70 91 THR A N 1
ATOM 573 C CA . THR A 1 79 ? 25.093 1.377 15.387 1.00 4.90 91 THR A CA 1
ATOM 574 C C . THR A 1 79 ? 24.225 2.471 15.997 1.00 5.34 91 THR A C 1
ATOM 575 O O . THR A 1 79 ? 23.913 2.431 17.207 1.00 6.16 91 THR A O 1
ATOM 579 N N . TRP A 1 80 ? 23.805 3.408 15.154 1.00 5.18 92 TRP A N 1
ATOM 580 C CA . TRP A 1 80 ? 22.838 4.481 15.511 1.00 5.43 92 TRP A CA 1
ATOM 581 C C . TRP A 1 80 ? 21.580 4.175 14.840 1.00 5.03 92 TRP A C 1
ATOM 582 O O . TRP A 1 80 ? 21.525 3.963 13.633 1.00 5.62 92 TRP A O 1
ATOM 593 N N . SER A 1 81 ? 20.446 4.196 15.638 1.00 5.24 93 SER A N 1
ATOM 594 C CA . SER A 1 81 ? 19.106 3.990 15.090 1.00 5.36 93 SER A CA 1
ATOM 595 C C . SER A 1 81 ? 18.314 5.242 15.474 1.00 5.31 93 SER A C 1
ATOM 596 O O . SER A 1 81 ? 18.320 5.648 16.649 1.00 5.84 93 SER A O 1
ATOM 599 N N . GLY A 1 82 ? 17.590 5.831 14.529 1.00 5.62 94 GLY A N 1
ATOM 600 C CA . GLY A 1 82 ? 16.901 7.069 14.878 1.00 5.98 94 GLY A CA 1
ATOM 601 C C . GLY A 1 82 ? 16.063 7.573 13.745 1.00 5.87 94 GLY A C 1
ATOM 602 O O . GLY A 1 82 ? 15.577 6.831 12.875 1.00 5.84 94 GLY A O 1
ATOM 603 N N . GLN A 1 83 ? 15.871 8.917 13.783 1.00 6.07 95 GLN A N 1
ATOM 604 C CA . GLN A 1 83 ? 15.086 9.527 12.756 1.00 6.69 95 GLN A CA 1
ATOM 605 C C . GLN A 1 83 ? 15.587 10.941 12.467 1.00 6.01 95 GLN A C 1
ATOM 606 O O . GLN A 1 83 ? 16.042 11.642 13.347 1.00 7.09 95 GLN A O 1
ATOM 612 N N . TYR A 1 84 ? 15.463 11.299 11.219 1.00 6.92 96 TYR A N 1
ATOM 613 C CA . TYR A 1 84 ? 15.748 12.671 10.719 1.00 6.76 96 TYR A CA 1
ATOM 614 C C . TYR A 1 84 ? 14.438 13.422 10.814 1.00 6.66 96 TYR A C 1
ATOM 615 O O . TYR A 1 84 ? 13.401 12.992 10.301 1.00 7.32 96 TYR A O 1
ATOM 624 N N . VAL A 1 85 ? 14.479 14.592 11.426 1.00 7.88 97 VAL A N 1
ATOM 625 C CA . VAL A 1 85 ? 13.315 15.508 11.556 1.00 9.34 97 VAL A CA 1
ATOM 626 C C . VAL A 1 85 ? 13.763 16.773 10.824 1.00 9.61 97 VAL A C 1
ATOM 627 O O . VAL A 1 85 ? 14.651 17.504 11.321 1.00 10.35 97 VAL A O 1
ATOM 631 N N . GLY A 1 86 ? 13.152 16.990 9.656 1.00 11.24 98 GLY A N 1
ATOM 632 C CA . GLY A 1 86 ? 13.617 18.058 8.816 1.00 12.57 98 GLY A CA 1
ATOM 633 C C . GLY A 1 86 ? 13.073 19.409 9.189 1.00 15.43 98 GLY A C 1
ATOM 634 O O . GLY A 1 86 ? 12.411 19.610 10.200 1.00 15.78 98 GLY A O 1
ATOM 635 N N . GLY A 1 87 ? 13.351 20.382 8.331 1.00 17.82 99 GLY A N 1
ATOM 636 C CA . GLY A 1 87 ? 12.801 21.738 8.551 1.00 19.20 99 GLY A CA 1
ATOM 637 C C . GLY A 1 87 ? 13.935 22.671 8.959 1.00 21.15 99 GLY A C 1
ATOM 638 O O . GLY A 1 87 ? 15.104 22.340 8.754 1.00 22.91 99 GLY A O 1
ATOM 639 N N . ALA A 1 88 ? 13.607 23.848 9.508 1.00 20.34 100 ALA A N 1
ATOM 640 C CA . ALA A 1 88 ? 14.610 24.886 9.677 1.00 23.65 100 ALA A CA 1
ATOM 641 C C . ALA A 1 88 ? 15.697 24.635 10.743 1.00 24.67 100 ALA A C 1
ATOM 642 O O . ALA A 1 88 ? 16.813 25.213 10.666 1.00 29.20 100 ALA A O 1
ATOM 644 N N . ASP A 1 89 ? 15.371 23.850 11.768 1.00 21.09 101 ASP A N 1
ATOM 645 C CA . ASP A 1 89 ? 16.327 23.399 12.811 1.00 19.13 101 ASP A CA 1
ATOM 646 C C . ASP A 1 89 ? 16.363 21.852 12.724 1.00 15.57 101 ASP A C 1
ATOM 647 O O . ASP A 1 89 ? 15.943 21.148 13.618 1.00 16.54 101 ASP A O 1
ATOM 652 N N . ALA A 1 90 ? 16.815 21.369 11.577 1.00 13.88 102 ALA A N 1
ATOM 653 C CA . ALA A 1 90 ? 16.785 19.926 11.319 1.00 10.90 102 ALA A CA 1
ATOM 654 C C . ALA A 1 90 ? 17.684 19.197 12.321 1.00 9.18 102 ALA A C 1
ATOM 655 O O . ALA A 1 90 ? 18.780 19.668 12.703 1.00 10.45 102 ALA A O 1
ATOM 657 N N . LYS A 1 91 ? 17.258 17.979 12.674 1.00 8.48 103 LYS A N 1
ATOM 658 C CA . LYS A 1 91 ? 18.016 17.187 13.638 1.00 7.66 103 LYS A CA 1
ATOM 659 C C . LYS A 1 91 ? 17.968 15.771 13.167 1.00 6.45 103 LYS A C 1
ATOM 660 O O . LYS A 1 91 ? 16.993 15.302 12.553 1.00 7.86 103 LYS A O 1
ATOM 666 N N . ILE A 1 92 ? 18.993 15.034 13.513 1.00 6.24 104 ILE A N 1
ATOM 667 C CA . ILE A 1 92 ? 18.953 13.565 13.495 1.00 6.54 104 ILE A CA 1
ATOM 668 C C . ILE A 1 92 ? 19.097 13.112 14.945 1.00 5.83 104 ILE A C 1
ATOM 669 O O . ILE A 1 92 ? 20.090 13.348 15.600 1.00 6.58 104 ILE A O 1
ATOM 674 N N . ASN A 1 93 ? 17.978 12.521 15.442 1.00 6.28 105 ASN A N 1
ATOM 675 C CA . ASN A 1 93 ? 17.842 12.092 16.813 1.00 6.60 105 ASN A CA 1
ATOM 676 C C . ASN A 1 93 ? 18.051 10.598 16.861 1.00 5.34 105 ASN A C 1
ATOM 677 O O . ASN A 1 93 ? 17.340 9.873 16.177 1.00 6.11 105 ASN A O 1
ATOM 682 N N . THR A 1 94 ? 18.995 10.139 17.686 1.00 5.68 106 THR A N 1
ATOM 683 C CA . THR A 1 94 ? 19.379 8.715 17.692 1.00 5.61 106 THR A CA 1
ATOM 684 C C . THR A 1 94 ? 19.518 8.175 19.050 1.00 5.68 106 THR A C 1
ATOM 685 O O . THR A 1 94 ? 19.795 8.881 20.039 1.00 5.83 106 THR A O 1
ATOM 689 N N . GLN A 1 95 ? 19.448 6.851 19.139 1.00 5.03 107 GLN A N 1
ATOM 690 C CA . GLN A 1 95 ? 20.003 6.051 20.192 1.00 5.03 107 GLN A CA 1
ATOM 691 C C . GLN A 1 95 ? 21.025 5.099 19.559 1.00 5.32 107 GLN A C 1
ATOM 692 O O . GLN A 1 95 ? 20.889 4.808 18.371 1.00 6.01 107 GLN A O 1
ATOM 698 N N . TRP A 1 96 ? 22.021 4.657 20.334 1.00 5.22 108 TRP A N 1
ATOM 699 C CA . TRP A 1 96 ? 23.072 3.862 19.726 1.00 4.97 108 TRP A CA 1
ATOM 700 C C . TRP A 1 96 ? 23.466 2.764 20.694 1.00 4.53 108 TRP A C 1
ATOM 701 O O . TRP A 1 96 ? 23.292 2.812 21.906 1.00 5.11 108 TRP A O 1
ATOM 712 N N . LEU A 1 97 ? 24.101 1.726 20.055 1.00 4.98 109 LEU A N 1
ATOM 713 C CA . LEU A 1 97 ? 24.648 0.559 20.719 1.00 5.28 109 LEU A CA 1
ATOM 714 C C . LEU A 1 97 ? 26.113 0.374 20.280 1.00 4.61 109 LEU A C 1
ATOM 715 O O . LEU A 1 97 ? 26.303 0.178 19.049 1.00 5.91 109 LEU A O 1
ATOM 720 N N . LEU A 1 98 ? 27.031 0.404 21.222 1.00 5.10 110 LEU A N 1
ATOM 721 C CA . LEU A 1 98 ? 28.468 0.253 20.921 1.00 5.30 110 LEU A CA 1
ATOM 722 C C . LEU A 1 98 ? 28.858 -1.094 21.535 1.00 5.57 110 LEU A C 1
ATOM 723 O O . LEU A 1 98 ? 28.946 -1.230 22.735 1.00 5.84 110 LEU A O 1
ATOM 728 N N . THR A 1 99 ? 29.093 -2.094 20.645 1.00 5.09 111 THR A N 1
ATOM 729 C CA . THR A 1 99 ? 29.522 -3.398 21.096 1.00 5.11 111 THR A CA 1
ATOM 730 C C . THR A 1 99 ? 31.018 -3.567 20.839 1.00 5.33 111 THR A C 1
ATOM 731 O O . THR A 1 99 ? 31.488 -3.352 19.718 1.00 5.96 111 THR A O 1
ATOM 735 N N . SER A 1 100 ? 31.710 -3.968 21.907 1.00 5.28 112 SER A N 1
ATOM 736 C CA . SER A 1 100 ? 33.133 -4.326 21.774 1.00 6.56 112 SER A CA 1
ATOM 737 C C . SER A 1 100 ? 33.250 -5.844 21.663 1.00 6.44 112 SER A C 1
ATOM 738 O O . SER A 1 100 ? 32.479 -6.598 22.281 1.00 9.86 112 SER A O 1
ATOM 741 N N . GLY A 1 101 ? 34.231 -6.289 20.867 1.00 6.83 113 GLY A N 1
ATOM 742 C CA . GLY A 1 101 ? 34.633 -7.723 20.894 1.00 7.71 113 GLY A CA 1
ATOM 743 C C . GLY A 1 101 ? 35.134 -8.094 22.249 1.00 6.68 113 GLY A C 1
ATOM 744 O O . GLY A 1 101 ? 36.027 -7.422 22.789 1.00 9.91 113 GLY A O 1
ATOM 745 N N . THR A 1 102 ? 34.541 -9.163 22.848 1.00 6.29 114 THR A N 1
ATOM 746 C CA . THR A 1 102 ? 34.959 -9.612 24.149 1.00 6.20 114 THR A CA 1
ATOM 747 C C . THR A 1 102 ? 35.052 -11.162 24.141 1.00 5.53 114 THR A C 1
ATOM 748 O O . THR A 1 102 ? 34.545 -11.800 23.228 1.00 5.83 114 THR A O 1
ATOM 752 N N . THR A 1 103 ? 35.678 -11.670 25.173 1.00 5.76 115 THR A N 1
ATOM 753 C CA . THR A 1 103 ? 35.523 -13.094 25.407 1.00 5.67 115 THR A CA 1
ATOM 754 C C . THR A 1 103 ? 34.056 -13.360 25.787 1.00 5.68 115 THR A C 1
ATOM 755 O O . THR A 1 103 ? 33.292 -12.448 26.208 1.00 5.98 115 THR A O 1
ATOM 759 N N . ASN A 1 104 ? 33.590 -14.626 25.704 1.00 6.37 116 ASN A N 1
ATOM 760 C CA . ASN A 1 104 ? 32.231 -14.950 26.166 1.00 6.82 116 ASN A CA 1
ATOM 761 C C . ASN A 1 104 ? 32.126 -14.589 27.663 1.00 5.91 116 ASN A C 1
ATOM 762 O O . ASN A 1 104 ? 31.053 -14.098 28.045 1.00 7.06 116 ASN A O 1
ATOM 767 N N . ALA A 1 105 ? 33.171 -14.828 28.465 1.00 6.00 117 ALA A N 1
ATOM 768 C CA . ALA A 1 105 ? 33.092 -14.568 29.867 1.00 6.28 117 ALA A CA 1
ATOM 769 C C . ALA A 1 105 ? 32.785 -13.086 30.174 1.00 7.50 117 ALA A C 1
ATOM 770 O O . ALA A 1 105 ? 32.171 -12.761 31.171 1.00 9.41 117 ALA A O 1
ATOM 772 N N . ASN A 1 106 ? 33.292 -12.186 29.305 1.00 5.53 118 ASN A N 1
ATOM 773 C CA . ASN A 1 106 ? 33.059 -10.736 29.449 1.00 5.99 118 ASN A CA 1
ATOM 774 C C . ASN A 1 106 ? 31.898 -10.224 28.595 1.00 5.99 118 ASN A C 1
ATOM 775 O O . ASN A 1 106 ? 31.714 -8.979 28.558 1.00 5.87 118 ASN A O 1
ATOM 780 N N . ALA A 1 107 ? 31.135 -11.059 27.943 1.00 5.76 119 ALA A N 1
ATOM 781 C CA . ALA A 1 107 ? 30.114 -10.561 27.014 1.00 6.14 119 ALA A CA 1
ATOM 782 C C . ALA A 1 107 ? 29.051 -9.723 27.721 1.00 5.24 119 ALA A C 1
ATOM 783 O O . ALA A 1 107 ? 28.436 -8.844 27.133 1.00 6.14 119 ALA A O 1
ATOM 785 N N . TRP A 1 108 ? 28.805 -9.975 28.995 1.00 5.80 120 TRP A N 1
ATOM 786 C CA . TRP A 1 108 ? 27.852 -9.187 29.760 1.00 6.09 120 TRP A CA 1
ATOM 787 C C . TRP A 1 108 ? 28.186 -7.685 29.763 1.00 5.72 120 TRP A C 1
ATOM 788 O O . TRP A 1 108 ? 27.247 -6.882 29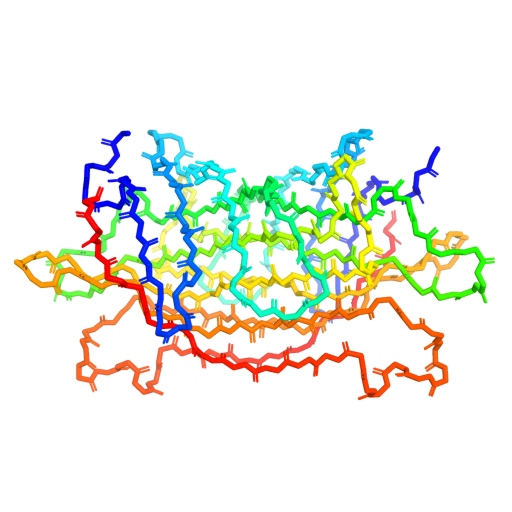.909 1.00 6.69 120 TRP A O 1
ATOM 799 N N . LYS A 1 109 ? 29.462 -7.334 29.644 1.00 4.70 121 LYS A N 1
ATOM 800 C CA . LYS A 1 109 ? 29.863 -5.941 29.645 1.00 5.60 121 LYS A CA 1
ATOM 801 C C . LYS A 1 109 ? 30.358 -5.503 28.279 1.00 5.68 121 LYS A C 1
ATOM 802 O O . LYS A 1 109 ? 31.161 -4.548 28.181 1.00 7.08 121 LYS A O 1
ATOM 808 N N . SER A 1 110 ? 29.842 -6.108 27.230 1.00 5.45 122 SER A N 1
ATOM 809 C CA . SER A 1 110 ? 30.305 -5.790 25.850 1.00 5.96 122 SER A CA 1
ATOM 810 C C . SER A 1 110 ? 29.656 -4.528 25.263 1.00 5.59 122 SER A C 1
ATOM 811 O O . SER A 1 110 ? 30.218 -4.006 24.289 1.00 6.00 122 SER A O 1
ATOM 814 N N . THR A 1 111 ? 28.482 -4.128 25.748 1.00 4.89 123 THR A N 1
ATOM 815 C CA . THR A 1 111 ? 27.690 -3.164 24.979 1.00 4.85 123 THR A CA 1
ATOM 816 C C . THR A 1 111 ? 27.308 -1.938 25.789 1.00 4.69 123 THR A C 1
ATOM 817 O O . THR A 1 111 ? 26.633 -2.040 26.829 1.00 5.80 123 THR A O 1
ATOM 821 N N . LEU A 1 112 ? 27.734 -0.773 25.280 1.00 5.08 124 LEU A N 1
ATOM 822 C CA . LEU A 1 112 ? 27.292 0.545 25.814 1.00 5.20 124 LEU A CA 1
ATOM 823 C C . LEU A 1 112 ? 26.095 1.007 25.034 1.00 4.89 124 LEU A C 1
ATOM 824 O O . LEU A 1 112 ? 25.953 0.757 23.832 1.00 5.69 124 LEU A O 1
ATOM 829 N N . VAL A 1 113 ? 25.236 1.784 25.706 1.00 4.92 125 VAL A N 1
ATOM 830 C CA . VAL A 1 113 ? 24.071 2.433 25.060 1.00 5.19 125 VAL A CA 1
ATOM 831 C C . VAL A 1 113 ? 24.086 3.946 25.400 1.00 4.75 125 VAL A C 1
ATOM 832 O O . VAL A 1 113 ? 24.439 4.368 26.502 1.00 5.72 125 VAL A O 1
ATOM 836 N N . GLY A 1 114 ? 23.652 4.700 24.447 1.00 5.11 126 GLY A N 1
ATOM 837 C CA . GLY A 1 114 ? 23.508 6.160 24.650 1.00 5.57 126 GLY A CA 1
ATOM 838 C C . GLY A 1 114 ? 22.667 6.760 23.582 1.00 4.28 126 GLY A C 1
ATOM 839 O O . GLY A 1 114 ? 21.996 6.086 22.789 1.00 5.34 126 GLY A O 1
ATOM 840 N N . HIS A 1 115 ? 22.657 8.107 23.559 1.00 5.55 127 HIS A N 1
ATOM 841 C CA . HIS A 1 115 ? 21.844 8.829 22.632 1.00 5.16 127 HIS A CA 1
ATOM 842 C C . HIS A 1 115 ? 22.625 10.048 22.115 1.00 5.82 127 HIS A C 1
ATOM 843 O O . HIS A 1 115 ? 23.248 10.756 22.913 1.00 6.83 127 HIS A O 1
ATOM 850 N N . ASP A 1 116 ? 22.564 10.233 20.805 1.00 5.70 128 ASP A N 1
ATOM 851 C CA . ASP A 1 116 ? 23.216 11.383 20.143 1.00 5.70 128 ASP A CA 1
ATOM 852 C C . ASP A 1 116 ? 22.222 12.158 19.390 1.00 5.40 128 ASP A C 1
ATOM 853 O O . ASP A 1 116 ? 21.344 11.619 18.688 1.00 6.04 128 ASP A O 1
ATOM 858 N N . THR A 1 117 ? 22.336 13.510 19.463 1.00 6.20 129 THR A N 1
ATOM 859 C CA . THR A 1 117 ? 21.546 14.420 18.680 1.00 6.40 129 THR A CA 1
ATOM 860 C C . THR A 1 117 ? 22.465 15.110 17.692 1.00 6.16 129 THR A C 1
ATOM 861 O O . THR A 1 117 ? 23.463 15.738 18.151 1.00 6.90 129 THR A O 1
ATOM 865 N N . PHE A 1 118 ? 22.212 15.031 16.442 1.00 6.27 130 PHE A N 1
ATOM 866 C CA . PHE A 1 118 ? 23.037 15.643 15.392 1.00 6.53 130 PHE A CA 1
ATOM 867 C C . PHE A 1 118 ? 22.286 16.893 14.844 1.00 7.11 130 PHE A C 1
ATOM 868 O O . PHE A 1 118 ? 21.124 16.844 14.575 1.00 7.16 130 PHE A O 1
ATOM 876 N N . THR A 1 119 ? 23.126 17.944 14.642 1.00 7.65 131 THR A N 1
ATOM 877 C CA A THR A 1 119 ? 22.635 19.187 14.025 0.50 9.86 131 THR A CA 1
ATOM 878 C CA B THR A 1 119 ? 22.679 19.224 14.101 0.50 8.64 131 THR A CA 1
ATOM 879 C C . THR A 1 119 ? 23.521 19.460 12.817 1.00 7.82 131 THR A C 1
ATOM 880 O O . THR A 1 119 ? 24.708 19.114 12.825 1.00 8.27 131 THR A O 1
ATOM 887 N N . LYS A 1 120 ? 22.948 20.065 11.790 1.00 9.17 132 LYS A N 1
ATOM 888 C CA . LYS A 1 120 ? 23.707 20.187 10.559 1.00 10.27 132 LYS A CA 1
ATOM 889 C C . LYS A 1 120 ? 24.631 21.366 10.643 1.00 11.20 132 LYS A C 1
ATOM 890 O O . LYS A 1 120 ? 24.255 22.445 11.177 1.00 15.12 132 LYS A O 1
ATOM 896 N N . VAL A 1 121 ? 25.874 21.180 10.236 1.00 11.72 133 VAL A N 1
ATOM 897 C CA . VAL A 1 121 ? 26.909 22.201 10.169 1.00 16.14 133 VAL A CA 1
ATOM 898 C C . VAL A 1 121 ? 26.744 22.850 8.767 1.00 19.40 133 VAL A C 1
ATOM 899 O O . VAL A 1 121 ? 26.816 24.026 8.648 1.00 21.94 133 VAL A O 1
ATOM 903 N N . LYS A 1 122 ? 26.651 22.023 7.712 1.00 19.81 134 LYS A N 1
ATOM 904 C CA . LYS A 1 122 ? 25.416 21.991 6.821 1.00 26.08 134 LYS A CA 1
ATOM 905 C C . LYS A 1 122 ? 25.499 20.515 6.476 1.00 25.45 134 LYS A C 1
ATOM 906 O O . LYS A 1 122 ? 26.091 20.185 5.520 1.00 17.88 134 LYS A O 1
ATOM 912 N N . GLU B 1 2 ? 38.938 -15.830 5.005 1.00 26.88 14 GLU B N 1
ATOM 913 C CA . GLU B 1 2 ? 38.736 -14.880 6.039 1.00 27.10 14 GLU B CA 1
ATOM 914 C C . GLU B 1 2 ? 37.433 -15.193 6.901 1.00 21.41 14 GLU B C 1
ATOM 915 O O . GLU B 1 2 ? 37.456 -16.220 7.551 1.00 18.82 14 GLU B O 1
ATOM 921 N N . ALA B 1 3 ? 36.418 -14.349 7.017 1.00 14.64 15 ALA B N 1
ATOM 922 C CA . ALA B 1 3 ? 35.860 -14.230 8.386 1.00 12.29 15 ALA B CA 1
ATOM 923 C C . ALA B 1 3 ? 34.893 -15.372 8.708 1.00 9.65 15 ALA B C 1
ATOM 924 O O . ALA B 1 3 ? 34.850 -15.798 9.866 1.00 8.15 15 ALA B O 1
ATOM 926 N N . GLY B 1 4 ? 34.142 -15.859 7.725 1.00 9.71 16 GLY B N 1
ATOM 927 C CA . GLY B 1 4 ? 33.080 -16.849 7.965 1.00 9.49 16 GLY B CA 1
ATOM 928 C C . GLY B 1 4 ? 31.699 -16.255 8.182 1.00 7.91 16 GLY B C 1
ATOM 929 O O . GLY B 1 4 ? 30.715 -16.974 8.431 1.00 9.37 16 GLY B O 1
ATOM 930 N N . ILE B 1 5 ? 31.630 -14.928 8.130 1.00 6.83 17 ILE B N 1
ATOM 931 C CA . ILE B 1 5 ? 30.342 -14.266 8.278 1.00 6.58 17 ILE B CA 1
ATOM 932 C C . ILE B 1 5 ? 29.400 -14.530 7.104 1.00 6.39 17 ILE B C 1
ATOM 933 O O . ILE B 1 5 ? 28.204 -14.671 7.316 1.00 7.11 17 ILE B O 1
ATOM 938 N N . THR B 1 6 ? 29.940 -14.520 5.864 1.00 5.26 18 THR B N 1
ATOM 939 C CA . THR B 1 6 ? 29.068 -14.677 4.711 1.00 5.25 18 THR B CA 1
ATOM 940 C C . THR B 1 6 ? 28.230 -15.935 4.845 1.00 5.50 18 THR B C 1
ATOM 941 O O . THR B 1 6 ? 28.825 -17.030 5.088 1.00 7.11 18 THR B O 1
ATOM 945 N N . GLY B 1 7 ? 26.961 -15.829 4.558 1.00 5.77 19 GLY B N 1
ATOM 946 C CA . GLY B 1 7 ? 26.133 -16.998 4.559 1.00 7.02 19 GLY B CA 1
ATOM 947 C C . GLY B 1 7 ? 24.703 -16.618 4.874 1.00 5.84 19 GLY B C 1
ATOM 948 O O . GLY B 1 7 ? 24.332 -15.421 4.902 1.00 6.36 19 GLY B O 1
ATOM 949 N N . THR B 1 8 ? 23.863 -17.629 5.091 1.00 5.47 20 THR B N 1
ATOM 950 C CA . THR B 1 8 ? 22.469 -17.507 5.451 1.00 5.04 20 THR B CA 1
ATOM 951 C C . THR B 1 8 ? 22.325 -17.903 6.918 1.00 6.09 20 THR B C 1
ATOM 952 O O . THR B 1 8 ? 22.701 -19.007 7.322 1.00 7.33 20 THR B O 1
ATOM 956 N N . TRP B 1 9 ? 21.704 -17.004 7.653 1.00 5.53 21 TRP B N 1
ATOM 957 C CA . TRP B 1 9 ? 21.506 -17.126 9.075 1.00 5.51 21 TRP B CA 1
ATOM 958 C C . TRP B 1 9 ? 20.064 -17.020 9.451 1.00 5.00 21 TRP B C 1
ATOM 959 O O . TRP B 1 9 ? 19.307 -16.353 8.748 1.00 6.22 21 TRP B O 1
ATOM 970 N N . SER B 1 10 ? 19.682 -17.643 10.565 1.00 5.32 22 SER B N 1
ATOM 971 C CA . SER B 1 10 ? 18.318 -17.450 11.083 1.00 6.71 22 SER B CA 1
ATOM 972 C C . SER B 1 10 ? 18.400 -17.069 12.562 1.00 5.44 22 SER B C 1
ATOM 973 O O . SER B 1 10 ? 19.338 -17.469 13.250 1.00 6.20 22 SER B O 1
ATOM 976 N N . ASN B 1 11 ? 17.404 -16.346 13.057 1.00 5.29 23 ASN B N 1
ATOM 977 C CA . ASN B 1 11 ? 17.375 -16.006 14.461 1.00 5.25 23 ASN B CA 1
ATOM 978 C C . ASN B 1 11 ? 16.246 -16.782 15.178 1.00 4.74 23 ASN B C 1
ATOM 979 O O . ASN B 1 11 ? 15.574 -17.622 14.607 1.00 5.11 23 ASN B O 1
ATOM 984 N N . GLN B 1 12 ? 16.106 -16.469 16.449 1.00 5.25 24 GLN B N 1
ATOM 985 C CA . GLN B 1 12 ? 15.124 -17.191 17.329 1.00 5.47 24 GLN B CA 1
ATOM 986 C C . GLN B 1 12 ? 13.703 -16.945 16.936 1.00 5.78 24 GLN B C 1
ATOM 987 O O . GLN B 1 12 ? 12.822 -17.674 17.417 1.00 7.10 24 GLN B O 1
ATOM 993 N N . LEU B 1 13 ? 13.403 -15.904 16.153 1.00 5.62 25 LEU B N 1
ATOM 994 C CA . LEU B 1 13 ? 12.090 -15.622 15.655 1.00 6.07 25 LEU B CA 1
ATOM 995 C C . LEU B 1 13 ? 11.808 -16.330 14.336 1.00 5.86 25 LEU B C 1
ATOM 996 O O . LEU B 1 13 ? 10.680 -16.329 13.861 1.00 7.94 25 LEU B O 1
ATOM 1001 N N . GLY B 1 14 ? 12.846 -16.894 13.688 1.00 5.59 26 GLY B N 1
ATOM 1002 C CA . GLY B 1 14 ? 12.700 -17.472 12.354 1.00 6.34 26 GLY B CA 1
ATOM 1003 C C . GLY B 1 14 ? 12.978 -16.504 11.229 1.00 5.44 26 GLY B C 1
ATOM 1004 O O . GLY B 1 14 ? 12.728 -16.837 10.096 1.00 6.62 26 GLY B O 1
ATOM 1005 N N . SER B 1 15 ? 13.515 -15.299 11.545 1.00 5.31 27 SER B N 1
ATOM 1006 C CA . SER B 1 15 ? 13.874 -14.374 10.496 1.00 4.59 27 SER B CA 1
ATOM 1007 C C . SER B 1 15 ? 15.160 -14.880 9.794 1.00 4.71 27 SER B C 1
ATOM 1008 O O . SER B 1 15 ? 15.950 -15.607 10.368 1.00 6.46 27 SER B O 1
ATOM 1011 N N . THR B 1 16 ? 15.354 -14.392 8.540 1.00 5.40 28 THR B N 1
ATOM 1012 C CA . THR B 1 16 ? 16.470 -14.854 7.721 1.00 5.45 28 THR B CA 1
ATOM 1013 C C . THR B 1 16 ? 17.352 -13.652 7.315 1.00 4.62 28 THR B C 1
ATOM 1014 O O . THR B 1 16 ? 16.878 -12.682 6.730 1.00 6.06 28 THR B O 1
ATOM 1018 N N . PHE B 1 17 ? 18.589 -13.805 7.659 1.00 5.13 29 PHE B N 1
ATOM 1019 C CA . PHE B 1 17 ? 19.658 -12.781 7.443 1.00 5.32 29 PHE B CA 1
ATOM 1020 C C . PHE B 1 17 ? 20.681 -13.375 6.445 1.00 5.15 29 PHE B C 1
ATOM 1021 O O . PHE B 1 17 ? 21.377 -14.342 6.785 1.00 5.37 29 PHE B O 1
ATOM 1029 N N . ILE B 1 18 ? 20.705 -12.838 5.227 1.00 5.02 30 ILE B N 1
ATOM 1030 C CA . ILE B 1 18 ? 21.591 -13.309 4.184 1.00 5.51 30 ILE B CA 1
ATOM 1031 C C . ILE B 1 18 ? 22.609 -12.236 3.980 1.00 6.11 30 ILE B C 1
ATOM 1032 O O . ILE B 1 18 ? 22.304 -11.087 3.632 1.00 8.71 30 ILE B O 1
ATOM 1037 N N . VAL B 1 19 ? 23.853 -12.555 4.307 1.00 5.36 31 VAL B N 1
ATOM 1038 C CA . VAL B 1 19 ? 24.902 -11.526 4.386 1.00 5.73 31 VAL B CA 1
ATOM 1039 C C . VAL B 1 19 ? 26.152 -11.956 3.644 1.00 5.36 31 VAL B C 1
ATOM 1040 O O . VAL B 1 19 ? 26.498 -13.138 3.591 1.00 5.98 31 VAL B O 1
ATOM 1044 N N . THR B 1 20 ? 26.865 -10.948 3.127 1.00 5.54 32 THR B N 1
ATOM 1045 C CA . THR B 1 20 ? 28.222 -11.086 2.569 1.00 5.16 32 THR B CA 1
ATOM 1046 C C . THR B 1 20 ? 29.140 -10.132 3.257 1.00 5.08 32 THR B C 1
ATOM 1047 O O . THR B 1 20 ? 28.787 -8.940 3.379 1.00 6.09 32 THR B O 1
ATOM 1051 N N . ALA B 1 21 ? 30.260 -10.627 3.746 1.00 5.43 33 ALA B N 1
ATOM 1052 C CA . ALA B 1 21 ? 31.282 -9.837 4.394 1.00 6.39 33 ALA B CA 1
ATOM 1053 C C . ALA B 1 21 ? 32.364 -9.550 3.350 1.00 5.94 33 ALA B C 1
ATOM 1054 O O . ALA B 1 21 ? 33.073 -10.456 2.907 1.00 7.79 33 ALA B O 1
ATOM 1056 N N . GLY B 1 22 ? 32.605 -8.254 3.034 1.00 5.79 34 GLY B N 1
ATOM 1057 C CA . GLY B 1 22 ? 33.650 -7.872 2.151 1.00 5.66 34 GLY B CA 1
ATOM 1058 C C . GLY B 1 22 ? 34.971 -7.816 2.873 1.00 5.59 34 GLY B C 1
ATOM 1059 O O . GLY B 1 22 ? 35.071 -7.687 4.117 1.00 6.45 34 GLY B O 1
ATOM 1060 N N . ALA B 1 23 ? 36.061 -7.869 2.108 1.00 5.42 35 ALA B N 1
ATOM 1061 C CA . ALA B 1 23 ? 37.381 -7.846 2.729 1.00 6.88 35 ALA B CA 1
ATOM 1062 C C . ALA B 1 23 ? 37.737 -6.521 3.395 1.00 7.88 35 ALA B C 1
ATOM 1063 O O . ALA B 1 23 ? 38.696 -6.496 4.156 1.00 12.09 35 ALA B O 1
ATOM 1065 N N . ASP B 1 24 ? 37.013 -5.470 3.011 1.00 7.86 36 ASP B N 1
ATOM 1066 C CA . ASP B 1 24 ? 37.155 -4.116 3.482 1.00 9.39 36 ASP B CA 1
ATOM 1067 C C . ASP B 1 24 ? 36.352 -3.837 4.747 1.00 8.65 36 ASP B C 1
ATOM 1068 O O . ASP B 1 24 ? 36.316 -2.645 5.162 1.00 12.25 36 ASP B O 1
ATOM 1073 N N . GLY B 1 25 ? 35.651 -4.815 5.341 1.00 6.19 37 GLY B N 1
ATOM 1074 C CA . GLY B 1 25 ? 34.813 -4.507 6.533 1.00 5.77 37 GLY B CA 1
ATOM 1075 C C . GLY B 1 25 ? 33.354 -4.282 6.198 1.00 4.78 37 GLY B C 1
ATOM 1076 O O . GLY B 1 25 ? 32.581 -3.984 7.146 1.00 6.45 37 GLY B O 1
ATOM 1077 N N . ALA B 1 26 ? 32.933 -4.378 4.952 1.00 5.04 38 ALA B N 1
ATOM 1078 C CA . ALA B 1 26 ? 31.552 -4.108 4.634 1.00 5.34 38 ALA B CA 1
ATOM 1079 C C . ALA B 1 26 ? 30.666 -5.353 4.838 1.00 5.09 38 ALA B C 1
ATOM 1080 O O . ALA B 1 26 ? 31.082 -6.462 4.511 1.00 7.74 38 ALA B O 1
ATOM 1082 N N . LEU B 1 27 ? 29.446 -5.138 5.259 1.00 4.87 39 LEU B N 1
ATOM 1083 C CA . LEU B 1 27 ? 28.372 -6.121 5.239 1.00 4.69 39 LEU B CA 1
ATOM 1084 C C . LEU B 1 27 ? 27.295 -5.701 4.247 1.00 4.86 39 LEU B C 1
ATOM 1085 O O . LEU B 1 27 ? 26.864 -4.537 4.304 1.00 5.82 39 LEU B O 1
ATOM 1090 N N . THR B 1 28 ? 26.824 -6.620 3.416 1.00 4.84 40 THR B N 1
ATOM 1091 C CA . THR B 1 28 ? 25.760 -6.357 2.468 1.00 4.65 40 THR B CA 1
ATOM 1092 C C . THR B 1 28 ? 24.827 -7.587 2.431 1.00 5.13 40 THR B C 1
ATOM 1093 O O . THR B 1 28 ? 25.264 -8.662 2.868 1.00 8.34 40 THR B O 1
ATOM 1097 N N . GLY B 1 29 ? 23.641 -7.412 1.936 1.00 5.74 41 GLY B N 1
ATOM 1098 C CA . GLY B 1 29 ? 22.720 -8.564 1.746 1.00 5.43 41 GLY B CA 1
ATOM 1099 C C . GLY B 1 29 ? 21.327 -8.172 2.018 1.00 4.48 41 GLY B C 1
ATOM 1100 O O . GLY B 1 29 ? 20.889 -7.023 1.723 1.00 5.08 41 GLY B O 1
ATOM 1101 N N . THR B 1 30 ? 20.540 -9.132 2.516 1.00 5.36 42 THR B N 1
ATOM 1102 C CA . THR B 1 30 ? 19.079 -8.932 2.732 1.00 5.36 42 THR B CA 1
ATOM 1103 C C . THR B 1 30 ? 18.645 -9.523 4.035 1.00 4.83 42 THR B C 1
ATOM 1104 O O . THR B 1 30 ? 19.256 -10.440 4.593 1.00 5.98 42 THR B O 1
ATOM 1108 N N . TYR B 1 31 ? 17.516 -8.987 4.522 1.00 5.35 43 TYR B N 1
ATOM 1109 C CA . TYR B 1 31 ? 16.924 -9.414 5.780 1.00 4.75 43 TYR B CA 1
ATOM 1110 C C . TYR B 1 31 ? 15.454 -9.640 5.500 1.00 4.98 43 TYR B C 1
ATOM 1111 O O . TYR B 1 31 ? 14.797 -8.855 4.831 1.00 5.44 43 TYR B O 1
ATOM 1120 N N . GLU B 1 32 ? 14.874 -10.749 6.045 1.00 4.69 44 GLU B N 1
ATOM 1121 C CA . GLU B 1 32 ? 13.474 -11.066 5.932 1.00 5.35 44 GLU B CA 1
ATOM 1122 C 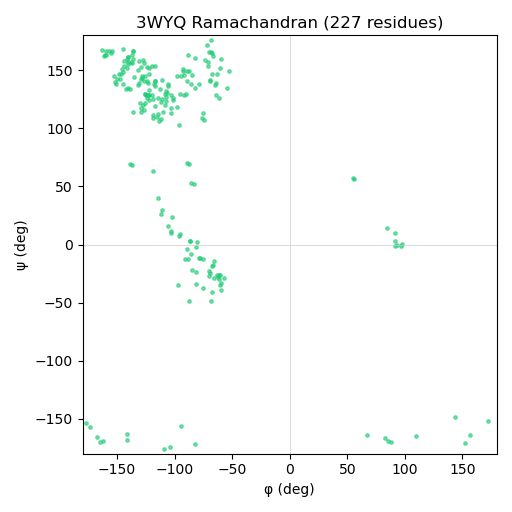C . GLU B 1 32 ? 12.991 -11.352 7.356 1.00 5.18 44 GLU B C 1
ATOM 1123 O O . GLU B 1 32 ? 13.512 -12.268 8.018 1.00 6.16 44 GLU B O 1
ATOM 1129 N N . SER B 1 33 ? 12.112 -10.511 7.891 1.00 5.25 45 SER B N 1
ATOM 1130 C CA . SER B 1 33 ? 11.616 -10.718 9.241 1.00 5.35 45 SER B CA 1
ATOM 1131 C C . SER B 1 33 ? 10.430 -11.657 9.266 1.00 4.77 45 SER B C 1
ATOM 1132 O O . SER B 1 33 ? 9.511 -11.493 8.510 1.00 6.98 45 SER B O 1
ATOM 1135 N N . ALA B 1 34 ? 10.460 -12.537 10.261 1.00 5.13 46 ALA B N 1
ATOM 1136 C CA . ALA B 1 34 ? 9.275 -13.417 10.518 1.00 5.53 46 ALA B CA 1
ATOM 1137 C C . ALA B 1 34 ? 8.128 -12.712 11.242 1.00 5.54 46 ALA B C 1
ATOM 1138 O O . ALA B 1 34 ? 7.045 -13.263 11.264 1.00 7.50 46 ALA B O 1
ATOM 1140 N N . VAL B 1 35 ? 8.404 -11.489 11.778 1.00 5.22 47 VAL B N 1
ATOM 1141 C CA . VAL B 1 35 ? 7.441 -10.766 12.563 1.00 5.52 47 VAL B CA 1
ATOM 1142 C C . VAL B 1 35 ? 7.391 -9.312 12.195 1.00 5.67 47 VAL B C 1
ATOM 1143 O O . VAL B 1 35 ? 8.271 -8.757 11.508 1.00 5.51 47 VAL B O 1
ATOM 1147 N N . GLY B 1 36 ? 6.349 -8.639 12.657 1.00 5.76 48 GLY B N 1
ATOM 1148 C CA . GLY B 1 36 ? 6.229 -7.175 12.478 1.00 6.54 48 GLY B CA 1
ATOM 1149 C C . GLY B 1 36 ? 5.677 -6.790 11.132 1.00 6.20 48 GLY B C 1
ATOM 1150 O O . GLY B 1 36 ? 5.090 -7.572 10.377 1.00 6.82 48 GLY B O 1
ATOM 1151 N N . ASN B 1 37 ? 5.817 -5.477 10.825 1.00 6.47 49 ASN B N 1
ATOM 1152 C CA . ASN B 1 37 ? 5.207 -4.861 9.663 1.00 7.48 49 ASN B CA 1
ATOM 1153 C C . ASN B 1 37 ? 6.153 -4.972 8.479 1.00 7.23 49 ASN B C 1
ATOM 1154 O O . ASN B 1 37 ? 6.805 -3.997 8.090 1.00 7.78 49 ASN B O 1
ATOM 1159 N N . ALA B 1 38 ? 6.288 -6.209 8.008 1.00 7.64 50 ALA B N 1
ATOM 1160 C CA . ALA B 1 38 ? 7.385 -6.585 7.078 1.00 7.75 50 ALA B CA 1
ATOM 1161 C C . ALA B 1 38 ? 6.915 -7.742 6.212 1.00 8.16 50 ALA B C 1
ATOM 1162 O O . ALA B 1 38 ? 6.293 -8.678 6.722 1.00 10.59 50 ALA B O 1
ATOM 1164 N N . GLU B 1 39 ? 7.267 -7.688 4.939 1.00 7.73 51 GLU B N 1
ATOM 1165 C CA . GLU B 1 39 ? 6.999 -8.825 4.031 1.00 9.02 51 GLU B CA 1
ATOM 1166 C C . GLU B 1 39 ? 8.152 -8.904 3.060 1.00 8.82 51 GLU B C 1
ATOM 1167 O O . GLU B 1 39 ? 8.608 -7.847 2.575 1.00 9.16 51 GLU B O 1
ATOM 1173 N N . SER B 1 40 ? 8.624 -10.130 2.783 1.00 8.84 52 SER B N 1
ATOM 1174 C CA . SER B 1 40 ? 9.700 -10.330 1.819 1.00 9.96 52 SER B CA 1
ATOM 1175 C C . SER B 1 40 ? 11.042 -9.752 2.289 1.00 7.43 52 SER B C 1
ATOM 1176 O O . SER B 1 40 ? 11.271 -9.505 3.478 1.00 8.82 52 SER B O 1
ATOM 1179 N N . ARG B 1 41 ? 11.989 -9.600 1.347 1.00 6.80 53 ARG B N 1
ATOM 1180 C CA . ARG B 1 41 ? 13.370 -9.233 1.691 1.00 5.54 53 ARG B CA 1
ATOM 1181 C C . ARG B 1 41 ? 13.574 -7.721 1.660 1.00 5.33 53 ARG B C 1
ATOM 1182 O O . ARG B 1 41 ? 12.995 -7.048 0.788 1.00 6.55 53 ARG B O 1
ATOM 1190 N N . TYR B 1 42 ? 14.414 -7.264 2.536 1.00 4.83 54 TYR B N 1
ATOM 1191 C CA . TYR B 1 42 ? 14.830 -5.837 2.648 1.00 5.06 54 TYR B CA 1
ATOM 1192 C C . TYR B 1 42 ? 16.315 -5.762 2.504 1.00 4.64 54 TYR B C 1
ATOM 1193 O O . TYR B 1 42 ? 17.046 -6.599 3.043 1.00 5.67 54 TYR B O 1
ATOM 1202 N N . VAL B 1 43 ? 16.813 -4.692 1.914 1.00 4.94 55 VAL B N 1
ATOM 1203 C CA . VAL B 1 43 ? 18.229 -4.466 1.822 1.00 5.02 55 VAL B CA 1
ATOM 1204 C C . VAL B 1 43 ? 18.829 -4.162 3.186 1.00 4.44 55 VAL B C 1
ATOM 1205 O O . VAL B 1 43 ? 18.213 -3.464 4.016 1.00 5.74 55 VAL B O 1
ATOM 1209 N N . LEU B 1 44 ? 20.015 -4.677 3.463 1.00 4.62 56 LEU B N 1
ATOM 1210 C CA . LEU B 1 44 ? 20.785 -4.282 4.616 1.00 5.12 56 LEU B CA 1
ATOM 1211 C C . LEU B 1 44 ? 22.180 -3.840 4.227 1.00 5.28 56 LEU B C 1
ATOM 1212 O O . LEU B 1 44 ? 22.734 -4.293 3.194 1.00 5.16 56 LEU B O 1
ATOM 1217 N N A THR B 1 45 ? 22.782 -2.969 5.045 0.50 4.37 57 THR B N 1
ATOM 1218 N N B THR B 1 45 ? 22.774 -2.994 5.060 0.50 5.26 57 THR B N 1
ATOM 1219 C CA A THR B 1 45 ? 24.231 -2.703 4.953 0.50 4.91 57 THR B CA 1
ATOM 1220 C CA B THR B 1 45 ? 24.181 -2.702 4.957 0.50 5.75 57 THR B CA 1
ATOM 1221 C C A THR B 1 45 ? 24.789 -2.579 6.385 0.50 4.23 57 THR B C 1
ATOM 1222 C C B THR B 1 45 ? 24.786 -2.569 6.384 0.50 4.70 57 THR B C 1
ATOM 1223 O O A THR B 1 45 ? 24.043 -2.199 7.296 0.50 5.67 57 THR B O 1
ATOM 1224 O O B THR B 1 45 ? 24.049 -2.218 7.307 0.50 5.10 57 THR B O 1
ATOM 1231 N N . GLY B 1 46 ? 26.066 -2.851 6.544 1.00 4.50 58 GLY B N 1
ATOM 1232 C CA . GLY B 1 46 ? 26.674 -2.734 7.821 1.00 4.48 58 GLY B CA 1
ATOM 1233 C C . GLY B 1 46 ? 28.146 -2.787 7.716 1.00 4.33 58 GLY B C 1
ATOM 1234 O O . GLY B 1 46 ? 28.776 -2.721 6.640 1.00 4.22 58 GLY B O 1
ATOM 1235 N N . ARG B 1 47 ? 28.794 -2.976 8.874 1.00 4.28 59 ARG B N 1
ATOM 1236 C CA . ARG B 1 47 ? 30.271 -2.986 8.947 1.00 4.54 59 ARG B CA 1
ATOM 1237 C C . ARG B 1 47 ? 30.676 -4.027 9.985 1.00 5.45 59 ARG B C 1
ATOM 1238 O O . ARG B 1 47 ? 29.933 -4.290 10.974 1.00 5.22 59 ARG B O 1
ATOM 1246 N N . TYR B 1 48 ? 31.888 -4.596 9.852 1.00 4.42 60 TYR B N 1
ATOM 1247 C CA . TYR B 1 48 ? 32.435 -5.468 10.866 1.00 4.57 60 TYR B CA 1
ATOM 1248 C C . TYR B 1 48 ? 33.899 -5.189 10.999 1.00 4.67 60 TYR B C 1
ATOM 1249 O O . TYR B 1 48 ? 34.532 -4.664 10.072 1.00 4.71 60 TYR B O 1
ATOM 1258 N N . ASP B 1 49 ? 34.490 -5.609 12.129 1.00 4.69 61 ASP B N 1
ATOM 1259 C CA . ASP B 1 49 ? 35.936 -5.503 12.368 1.00 4.86 61 ASP B CA 1
ATOM 1260 C C . ASP B 1 49 ? 36.640 -6.581 11.529 1.00 4.84 61 ASP B C 1
ATOM 1261 O O . ASP B 1 49 ? 36.568 -7.793 11.840 1.00 4.83 61 ASP B O 1
ATOM 1266 N N . SER B 1 50 ? 37.312 -6.151 10.470 1.00 5.32 62 SER B N 1
ATOM 1267 C CA . SER B 1 50 ? 38.007 -7.101 9.560 1.00 7.15 62 SER B CA 1
ATOM 1268 C C . SER B 1 50 ? 39.372 -7.537 10.109 1.00 7.50 62 SER B C 1
ATOM 1269 O O . SER B 1 50 ? 40.063 -8.245 9.376 1.00 9.92 62 SER B O 1
ATOM 1272 N N . ALA B 1 51 ? 39.786 -7.013 11.265 1.00 6.88 63 ALA B N 1
ATOM 1273 C CA . ALA B 1 51 ? 41.063 -7.437 11.873 1.00 8.64 63 ALA B CA 1
ATOM 1274 C C . ALA B 1 51 ? 40.821 -7.610 13.362 1.00 6.63 63 ALA B C 1
ATOM 1275 O O . ALA B 1 51 ? 41.376 -6.870 14.195 1.00 7.28 63 ALA B O 1
ATOM 1277 N N . PRO B 1 52 ? 40.029 -8.630 13.762 1.00 7.38 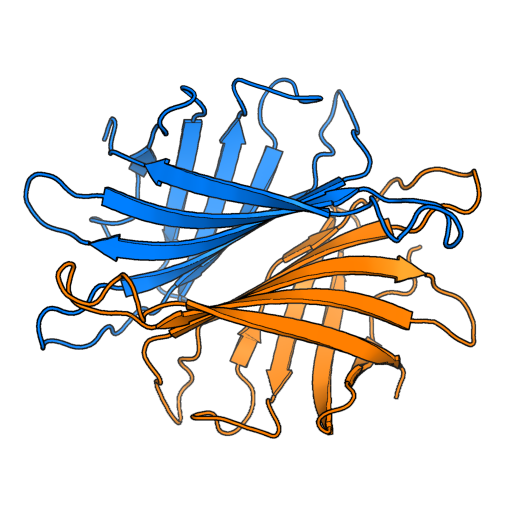64 PRO B N 1
ATOM 1278 C CA . PRO B 1 52 ? 39.663 -8.838 15.153 1.00 6.66 64 PRO B CA 1
ATOM 1279 C C . PRO B 1 52 ? 40.874 -9.244 16.029 1.00 7.33 64 PRO B C 1
ATOM 1280 O O . PRO B 1 52 ? 41.932 -9.604 15.505 1.00 6.98 64 PRO B O 1
ATOM 1284 N N . ALA B 1 53 ? 40.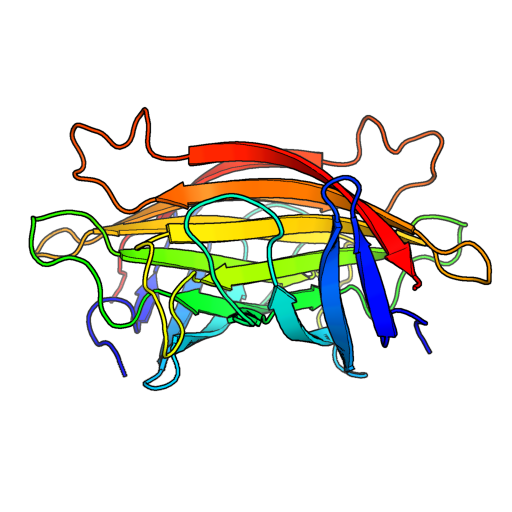703 -9.154 17.322 1.00 6.85 65 ALA B N 1
ATOM 1285 C CA . ALA B 1 53 ? 41.723 -9.590 18.221 1.00 7.39 65 ALA B CA 1
ATOM 1286 C C . ALA B 1 53 ? 42.032 -11.088 18.030 1.00 6.71 65 ALA B C 1
ATOM 1287 O O . ALA B 1 53 ? 41.146 -11.848 17.567 1.00 9.21 65 ALA B O 1
ATOM 1289 N N . THR B 1 54 ? 43.222 -11.482 18.502 1.00 7.25 66 THR B N 1
ATOM 1290 C CA . THR B 1 54 ? 43.616 -12.877 18.311 1.00 8.86 66 THR B CA 1
ATOM 1291 C C . THR B 1 54 ? 43.468 -13.696 19.586 1.00 8.75 66 THR B C 1
ATOM 1292 O O . THR B 1 54 ? 43.901 -14.828 19.641 1.00 12.13 66 THR B O 1
ATOM 1296 N N . ASP B 1 55 ? 42.826 -13.111 20.624 1.00 7.47 67 ASP B N 1
ATOM 1297 C CA . ASP B 1 55 ? 42.747 -13.651 21.946 1.00 9.33 67 ASP B CA 1
ATOM 1298 C C . ASP B 1 55 ? 41.508 -14.480 22.326 1.00 9.00 67 ASP B C 1
ATOM 1299 O O . ASP B 1 55 ? 41.352 -14.832 23.458 1.00 13.32 67 ASP B O 1
ATOM 1304 N N . GLY B 1 56 ? 40.677 -14.788 21.329 1.00 6.60 68 GLY B N 1
ATOM 1305 C CA . GLY B 1 56 ? 39.446 -15.581 21.551 1.00 7.67 68 GLY B CA 1
ATOM 1306 C C . GLY B 1 56 ? 38.234 -14.676 21.712 1.00 7.23 68 GLY B C 1
ATOM 1307 O O . GLY B 1 56 ? 37.131 -15.166 21.826 1.00 10.87 68 GLY B O 1
ATOM 1308 N N . SER B 1 57 ? 38.402 -13.359 21.667 1.00 5.30 69 SER B N 1
ATOM 1309 C CA A SER B 1 57 ? 37.291 -12.395 21.639 0.50 4.41 69 SER B CA 1
ATOM 1310 C CA B SER B 1 57 ? 37.254 -12.463 21.684 0.50 5.39 69 SER B CA 1
ATOM 1311 C C . SER B 1 57 ? 36.493 -12.550 20.394 1.00 4.51 69 SER B C 1
ATOM 1312 O O . SER B 1 57 ? 37.044 -12.877 19.338 1.00 6.25 69 SER B O 1
ATOM 1317 N N . GLY B 1 58 ? 35.213 -12.154 20.462 1.00 5.12 70 GLY B N 1
ATOM 1318 C CA . GLY B 1 58 ? 34.370 -12.093 19.331 1.00 5.22 70 GLY B CA 1
ATOM 1319 C C . GLY B 1 58 ? 34.754 -10.917 18.390 1.00 4.56 70 GLY B C 1
ATOM 1320 O O . GLY B 1 58 ? 35.564 -10.065 18.733 1.00 4.76 70 GLY B O 1
ATOM 1321 N N . THR B 1 59 ? 3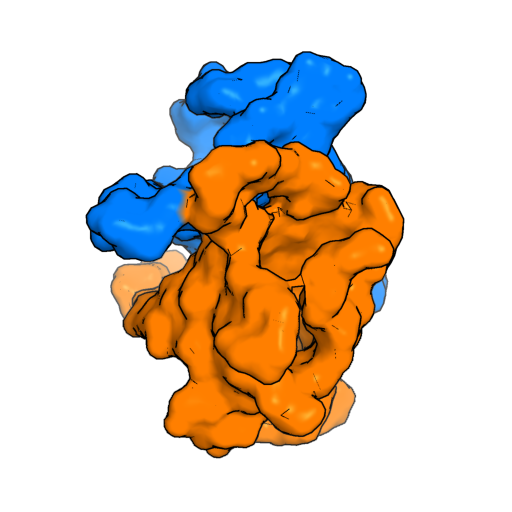4.105 -10.941 17.239 1.00 4.70 71 THR B N 1
ATOM 1322 C CA . THR B 1 59 ? 34.295 -9.925 16.209 1.00 4.62 71 THR B CA 1
ATOM 1323 C C . THR B 1 59 ? 33.118 -8.947 16.226 1.00 4.51 71 THR B C 1
ATOM 1324 O O . THR B 1 59 ? 31.988 -9.346 15.995 1.00 4.61 71 THR B O 1
ATOM 1328 N N . ALA B 1 60 ? 33.407 -7.669 16.507 1.00 4.78 72 ALA B N 1
ATOM 1329 C CA . ALA B 1 60 ? 32.319 -6.674 16.559 1.00 4.40 72 ALA B CA 1
ATOM 1330 C C . ALA B 1 60 ? 31.752 -6.423 15.173 1.00 4.48 72 ALA B C 1
ATOM 1331 O O . ALA B 1 60 ? 32.487 -6.333 14.168 1.00 5.08 72 ALA B O 1
ATOM 1333 N N . LEU B 1 61 ? 30.435 -6.257 15.131 1.00 4.29 73 LEU B N 1
ATOM 1334 C CA . LEU B 1 61 ? 29.790 -5.931 13.852 1.00 4.73 73 LEU B CA 1
ATOM 1335 C C . LEU B 1 61 ? 28.453 -5.234 14.100 1.00 4.71 73 LEU B C 1
ATOM 1336 O O . LEU B 1 61 ? 27.862 -5.317 15.210 1.00 5.45 73 LEU B O 1
ATOM 1341 N N . GLY B 1 62 ? 27.875 -4.639 13.056 1.00 4.42 74 GLY B N 1
ATOM 1342 C CA . GLY B 1 62 ? 26.535 -4.148 13.123 1.00 4.63 74 GLY B CA 1
ATOM 1343 C C . GLY B 1 62 ? 25.974 -3.949 11.747 1.00 4.38 74 GLY B C 1
ATOM 1344 O O . GLY B 1 62 ? 26.729 -3.881 10.748 1.00 4.81 74 GLY B O 1
ATOM 1345 N N . TRP B 1 63 ? 24.650 -3.856 11.642 1.00 4.18 75 TRP B N 1
ATOM 1346 C CA . TRP B 1 63 ? 24.042 -3.566 10.357 1.00 4.41 75 TRP B CA 1
ATOM 1347 C C . TRP B 1 63 ? 22.673 -2.894 10.578 1.00 4.61 75 TRP B C 1
ATOM 1348 O O . TRP B 1 63 ? 22.091 -2.941 11.680 1.00 4.91 75 TRP B O 1
ATOM 1359 N N . THR B 1 64 ? 22.148 -2.336 9.503 1.00 4.46 76 THR B N 1
ATOM 1360 C CA . THR B 1 64 ? 20.867 -1.628 9.435 1.00 4.72 76 THR B CA 1
ATOM 1361 C C . THR B 1 64 ? 19.970 -2.165 8.360 1.00 4.14 76 THR B C 1
ATOM 1362 O O . THR B 1 64 ? 20.434 -2.427 7.223 1.00 5.00 76 THR B O 1
ATOM 1366 N N . VAL B 1 65 ? 18.675 -2.234 8.672 1.00 4.13 77 VAL B N 1
ATOM 1367 C CA . VAL B 1 65 ? 17.676 -2.390 7.700 1.00 3.99 77 VAL B CA 1
ATOM 1368 C C . VAL B 1 65 ? 16.658 -1.249 7.822 1.00 4.96 77 VAL B C 1
ATOM 1369 O O . VAL B 1 65 ? 16.179 -0.979 8.945 1.00 5.27 77 VAL B O 1
ATOM 1373 N N . ALA B 1 66 ? 16.402 -0.529 6.737 1.00 4.72 78 ALA B N 1
ATOM 1374 C CA . ALA B 1 66 ? 15.213 0.369 6.667 1.00 5.42 78 ALA B CA 1
ATOM 1375 C C . ALA B 1 66 ? 14.081 -0.425 6.071 1.00 5.17 78 ALA B C 1
ATOM 1376 O O . ALA B 1 66 ? 14.243 -1.042 4.996 1.00 5.25 78 ALA B O 1
ATOM 1378 N N . TRP B 1 67 ? 12.904 -0.436 6.720 1.00 4.83 79 TRP B N 1
ATOM 1379 C CA . TRP B 1 67 ? 11.847 -1.383 6.399 1.00 4.85 79 TRP B CA 1
ATOM 1380 C C . TRP B 1 67 ? 10.964 -0.892 5.270 1.00 4.96 79 TRP B C 1
ATOM 1381 O O . TRP B 1 67 ? 9.744 -0.892 5.383 1.00 5.92 79 TRP B O 1
ATOM 1392 N N . LYS B 1 68 ? 11.625 -0.538 4.153 1.00 5.08 80 LYS B N 1
ATOM 1393 C CA . LYS B 1 68 ? 10.939 -0.177 2.922 1.00 5.42 80 LYS B CA 1
ATOM 1394 C C . LYS B 1 68 ? 11.473 -1.116 1.844 1.00 6.07 80 LYS B C 1
ATOM 1395 O O . LYS B 1 68 ? 12.709 -1.217 1.660 1.00 6.36 80 LYS B O 1
ATOM 1401 N N . ASN B 1 69 ? 10.576 -1.764 1.110 1.00 6.89 81 ASN B N 1
ATOM 1402 C CA . ASN B 1 69 ? 10.928 -2.547 -0.102 1.00 7.76 81 ASN B CA 1
ATOM 1403 C C . ASN B 1 69 ? 9.855 -2.329 -1.116 1.00 9.12 81 ASN B C 1
ATOM 1404 O O . ASN B 1 69 ? 9.037 -1.428 -0.910 1.00 11.34 81 ASN B O 1
ATOM 1409 N N . ASN B 1 70 ? 9.788 -3.084 -2.194 1.00 9.52 82 ASN B N 1
ATOM 1410 C CA . ASN B 1 70 ? 8.826 -2.745 -3.192 1.00 13.35 82 ASN B CA 1
ATOM 1411 C C . ASN B 1 70 ? 7.428 -3.140 -2.767 1.00 13.50 82 ASN B C 1
ATOM 1412 O O . ASN B 1 70 ? 6.446 -2.847 -3.457 1.00 19.47 82 ASN B O 1
ATOM 1417 N N . SER B 1 71 ? 7.302 -3.947 -1.716 1.00 12.80 83 SER B N 1
ATOM 1418 C CA . SER B 1 71 ? 6.016 -4.480 -1.263 1.00 14.80 83 SER B CA 1
ATOM 1419 C C . SER B 1 71 ? 5.407 -3.681 -0.118 1.00 11.96 83 SER B C 1
ATOM 1420 O O . SER B 1 71 ? 4.200 -3.617 -0.004 1.00 14.12 83 SER B O 1
ATOM 1423 N N . LYS B 1 72 ? 6.233 -3.163 0.762 1.00 11.55 84 LYS B N 1
ATOM 1424 C CA A LYS B 1 72 ? 5.726 -2.545 1.975 0.50 10.22 84 LYS B CA 1
ATOM 1425 C CA B LYS B 1 72 ? 5.747 -2.586 1.992 0.50 10.01 84 LYS B CA 1
ATOM 1426 C C . LYS B 1 72 ? 6.704 -1.530 2.493 1.00 8.27 84 LYS B C 1
ATOM 1427 O O . LYS B 1 72 ? 7.883 -1.643 2.296 1.00 9.06 84 LYS B O 1
ATOM 1438 N N . ASN B 1 73 ? 6.164 -0.532 3.210 1.00 7.78 85 ASN B N 1
ATOM 1439 C CA . ASN B 1 73 ? 7.013 0.426 3.926 1.00 7.15 85 ASN B CA 1
ATOM 1440 C C . ASN B 1 73 ? 6.461 0.647 5.279 1.00 7.46 85 ASN B C 1
ATOM 1441 O O . ASN B 1 73 ? 5.373 1.225 5.396 1.00 9.82 85 ASN B O 1
ATOM 1446 N N . ALA B 1 74 ? 7.193 0.228 6.294 1.00 6.54 86 ALA B N 1
ATOM 1447 C CA . ALA B 1 74 ? 6.770 0.395 7.691 1.00 6.39 86 ALA B CA 1
ATOM 1448 C C . ALA B 1 74 ? 7.245 1.739 8.309 1.00 6.25 86 ALA B C 1
ATOM 1449 O O . ALA B 1 74 ? 6.919 2.018 9.459 1.00 7.72 86 ALA B O 1
ATOM 1451 N N . HIS B 1 75 ? 8.016 2.520 7.546 1.00 5.93 87 HIS B N 1
ATOM 1452 C CA . HIS B 1 75 ? 8.516 3.812 8.006 1.00 5.56 87 HIS B CA 1
ATOM 1453 C C . HIS B 1 75 ? 9.247 3.583 9.322 1.00 5.40 87 HIS B C 1
ATOM 1454 O O . HIS B 1 75 ? 8.962 4.219 10.398 1.00 6.53 87 HIS B O 1
ATOM 1461 N N . SER B 1 76 ? 10.267 2.703 9.303 1.00 5.53 88 SER B N 1
ATOM 1462 C CA . SER B 1 76 ? 11.005 2.307 10.483 1.00 5.37 88 SER B CA 1
ATOM 1463 C C . SER B 1 76 ? 12.336 1.754 10.022 1.00 4.65 88 SER B C 1
ATOM 1464 O O . SER B 1 76 ? 12.532 1.453 8.845 1.00 5.53 88 SER B O 1
ATOM 1467 N N . ALA B 1 77 ? 13.246 1.615 10.992 1.00 4.57 89 ALA B N 1
ATOM 1468 C CA . ALA B 1 77 ? 14.567 1.079 10.692 1.00 4.86 89 ALA B CA 1
ATOM 1469 C C . ALA B 1 77 ? 15.057 0.369 11.953 1.00 4.93 89 ALA B C 1
ATOM 1470 O O . ALA B 1 77 ? 14.878 0.845 13.076 1.00 5.54 89 ALA B O 1
ATOM 1472 N N . THR B 1 78 ? 15.754 -0.770 11.755 1.00 4.39 90 THR B N 1
ATOM 1473 C CA . THR B 1 78 ? 16.411 -1.471 12.846 1.00 5.05 90 THR B CA 1
ATOM 1474 C C . THR B 1 78 ? 17.892 -1.497 12.637 1.00 3.89 90 THR B C 1
ATOM 1475 O O . THR B 1 78 ? 18.351 -1.730 11.504 1.00 5.13 90 THR B O 1
ATOM 1479 N N . THR B 1 79 ? 18.620 -1.317 13.735 1.00 4.33 91 THR B N 1
ATOM 1480 C CA . THR B 1 79 ? 20.040 -1.592 13.740 1.00 4.57 91 THR B CA 1
ATOM 1481 C C . THR B 1 79 ? 20.329 -2.703 14.714 1.00 5.00 91 THR B C 1
ATOM 1482 O O . THR B 1 79 ? 19.800 -2.693 15.856 1.00 5.58 91 THR B O 1
ATOM 1486 N N . TRP B 1 80 ? 21.181 -3.652 14.322 1.00 4.52 92 TRP B N 1
ATOM 1487 C CA . TRP B 1 80 ? 21.720 -4.711 15.175 1.00 4.66 92 TRP B CA 1
ATOM 1488 C C . TRP B 1 80 ? 23.194 -4.408 15.475 1.00 4.40 92 TRP B C 1
ATOM 1489 O O . TRP B 1 80 ? 23.941 -4.155 14.483 1.00 4.64 92 TRP B O 1
ATOM 1500 N N . SER B 1 81 ? 23.595 -4.496 16.722 1.00 4.32 93 SER B N 1
ATOM 1501 C CA . SER B 1 81 ? 24.961 -4.288 17.149 1.00 4.55 93 SER B CA 1
ATOM 1502 C C . SER B 1 81 ? 25.392 -5.545 17.950 1.00 4.02 93 SER B C 1
ATOM 1503 O O . SER B 1 81 ? 24.629 -5.902 18.881 1.00 4.86 93 SER B O 1
ATOM 1506 N N . GLY B 1 82 ? 26.511 -6.156 17.650 1.00 4.80 94 GLY B N 1
ATOM 1507 C CA . GLY B 1 82 ? 26.800 -7.346 18.378 1.00 4.95 94 GLY B CA 1
ATOM 1508 C C . GLY B 1 82 ? 28.163 -7.870 18.069 1.00 4.73 94 GLY B C 1
ATOM 1509 O O . GLY B 1 82 ? 29.088 -7.133 17.675 1.00 4.79 94 GLY B O 1
ATOM 1510 N N . GLN B 1 83 ? 28.320 -9.175 18.318 1.00 4.71 95 GLN B N 1
ATOM 1511 C CA . GLN B 1 83 ? 29.597 -9.863 18.081 1.00 5.71 95 GLN B CA 1
ATOM 1512 C C . GLN B 1 83 ? 29.302 -11.198 17.369 1.00 4.79 95 GLN B C 1
ATOM 1513 O O . GLN B 1 83 ? 28.334 -11.891 17.645 1.00 5.83 95 GLN B O 1
ATOM 1519 N N . TYR B 1 84 ? 30.238 -11.525 16.466 1.00 5.69 96 TYR B N 1
ATOM 1520 C CA . TYR B 1 84 ? 30.256 -12.790 15.724 1.00 5.00 96 TYR B CA 1
ATOM 1521 C C . TYR B 1 84 ? 31.328 -13.670 16.272 1.00 5.07 96 TYR B C 1
ATOM 1522 O O . TYR B 1 84 ? 32.477 -13.271 16.512 1.00 5.69 96 TYR B O 1
ATOM 1531 N N . VAL B 1 85 ? 31.002 -14.971 16.450 1.00 6.56 97 VAL B N 1
ATOM 1532 C CA . VAL B 1 85 ? 32.073 -16.040 16.646 1.00 9.25 97 VAL B CA 1
ATOM 1533 C C . VAL B 1 85 ? 31.794 -17.065 15.596 1.00 9.88 97 VAL B C 1
ATOM 1534 O O . VAL B 1 85 ? 30.639 -17.554 15.431 1.00 11.99 97 VAL B O 1
ATOM 1538 N N . GLY B 1 86 ? 32.850 -17.441 14.837 1.00 11.56 98 GLY B N 1
ATOM 1539 C CA . GLY B 1 86 ? 32.707 -18.292 13.689 1.00 14.42 98 GLY B CA 1
ATOM 1540 C C . GLY B 1 86 ? 32.939 -19.747 14.056 1.00 10.57 98 GLY B C 1
ATOM 1541 O O . GLY B 1 86 ? 32.663 -20.187 15.207 1.00 13.10 98 GLY B O 1
ATOM 1542 N N . GLY B 1 87 ? 33.307 -20.483 13.015 1.00 13.26 99 GLY B N 1
ATOM 1543 C CA . GLY B 1 87 ? 33.510 -21.896 13.109 1.00 11.52 99 GLY B CA 1
ATOM 1544 C C . GLY B 1 87 ? 32.235 -22.630 12.861 1.00 12.46 99 GLY B C 1
ATOM 1545 O O . GLY B 1 87 ? 31.214 -22.101 12.378 1.00 14.63 99 GLY B O 1
ATOM 1546 N N . ALA B 1 88 ? 32.315 -23.923 13.150 1.00 13.19 100 ALA B N 1
ATOM 1547 C CA . ALA B 1 88 ? 31.254 -24.809 12.727 1.00 15.74 100 ALA B CA 1
ATOM 1548 C C . ALA B 1 88 ? 29.967 -24.592 13.497 1.00 15.67 100 ALA B C 1
ATOM 1549 O O . ALA B 1 88 ? 28.911 -24.952 13.006 1.00 18.87 100 ALA B O 1
ATOM 1551 N N . ASP B 1 89 ? 30.056 -24.027 14.703 1.00 14.28 101 ASP B N 1
ATOM 1552 C CA . ASP B 1 89 ? 28.846 -23.702 15.491 1.00 16.01 101 ASP B CA 1
ATOM 1553 C C . ASP B 1 89 ? 28.682 -22.170 15.674 1.00 13.25 101 ASP B C 1
ATOM 1554 O O . ASP B 1 89 ? 28.367 -21.691 16.756 1.00 14.14 101 ASP B O 1
ATOM 1559 N N . ALA B 1 90 ? 28.971 -21.459 14.608 1.00 10.78 102 ALA B N 1
ATOM 1560 C CA . ALA B 1 90 ? 28.992 -20.004 14.619 1.00 7.87 102 ALA B CA 1
ATOM 1561 C C . ALA B 1 90 ? 27.690 -19.410 15.180 1.00 7.04 102 ALA B C 1
ATOM 1562 O O . ALA B 1 90 ? 26.607 -19.891 14.970 1.00 9.23 102 ALA B O 1
ATOM 1564 N N . LYS B 1 91 ? 27.847 -18.238 15.797 1.00 7.41 103 LYS B N 1
ATOM 1565 C CA . LYS B 1 91 ? 26.727 -17.492 16.313 1.00 6.21 103 LYS B CA 1
ATOM 1566 C C . LYS B 1 91 ? 27.015 -15.994 16.187 1.00 5.39 103 LYS B C 1
ATOM 1567 O O . LYS B 1 91 ? 28.151 -15.567 16.294 1.00 7.76 103 LYS B O 1
ATOM 1573 N N . ILE B 1 92 ? 25.944 -15.252 15.954 1.00 5.03 104 ILE B N 1
ATOM 1574 C CA . ILE B 1 92 ? 26.021 -13.774 16.034 1.00 5.64 104 ILE B CA 1
ATOM 1575 C C . ILE B 1 92 ? 25.057 -13.399 17.180 1.00 5.15 104 ILE B C 1
ATOM 1576 O O . ILE B 1 92 ? 23.853 -13.670 17.075 1.00 7.24 104 ILE B O 1
ATOM 1581 N N . ASN B 1 93 ? 25.588 -12.777 18.215 1.00 4.83 105 ASN B N 1
ATOM 1582 C CA . ASN B 1 93 ? 24.785 -12.377 19.348 1.00 4.92 105 ASN B CA 1
ATOM 1583 C C . ASN B 1 93 ? 24.649 -10.835 19.272 1.00 4.97 105 ASN B C 1
ATOM 1584 O O . ASN B 1 93 ? 25.648 -10.115 19.215 1.00 5.70 105 ASN B O 1
ATOM 1589 N N . THR B 1 94 ? 23.412 -10.373 19.247 1.00 4.82 106 THR B N 1
ATOM 1590 C CA . THR B 1 94 ? 23.123 -8.931 18.992 1.00 4.12 106 THR B CA 1
ATOM 1591 C C . THR B 1 94 ? 22.154 -8.380 20.017 1.00 4.59 106 THR B C 1
ATOM 1592 O O . THR B 1 94 ? 21.339 -9.096 20.649 1.00 5.36 106 THR B O 1
ATOM 1596 N N . GLN B 1 95 ? 22.229 -7.061 20.127 1.00 4.66 107 GLN B N 1
ATOM 1597 C CA . GLN B 1 95 ? 21.113 -6.230 20.652 1.00 4.38 107 GLN B CA 1
ATOM 1598 C C . GLN B 1 95 ? 20.700 -5.337 19.517 1.00 4.21 107 GLN B C 1
ATOM 1599 O O . GLN B 1 95 ? 21.510 -5.010 18.608 1.00 5.09 107 GLN B O 1
ATOM 1605 N N . TRP B 1 96 ? 19.455 -4.881 19.489 1.00 4.38 108 TRP B N 1
ATOM 1606 C CA . TRP B 1 96 ? 18.960 -4.116 18.391 1.00 3.79 108 TRP B CA 1
ATOM 1607 C C . TRP B 1 96 ? 18.053 -2.970 18.898 1.00 4.56 108 TRP B C 1
ATOM 1608 O O . TRP B 1 96 ? 17.450 -3.033 19.966 1.00 4.41 108 TRP B O 1
ATOM 1619 N N . LEU B 1 97 ? 17.946 -1.945 18.016 1.00 4.41 109 LEU B N 1
ATOM 1620 C CA . LEU B 1 97 ? 17.094 -0.760 18.232 1.00 4.06 109 LEU B CA 1
ATOM 1621 C C . LEU B 1 97 ? 16.269 -0.585 16.980 1.00 4.58 109 LEU B C 1
ATOM 1622 O O . LEU B 1 97 ? 16.838 -0.393 15.870 1.00 4.50 109 LEU B O 1
ATOM 1627 N N . LEU B 1 98 ? 14.962 -0.605 17.130 1.00 4.67 110 LEU B N 1
ATOM 1628 C CA . LEU B 1 98 ? 14.018 -0.472 16.040 1.00 4.34 110 LEU B CA 1
ATOM 1629 C C . LEU B 1 98 ? 13.298 0.875 16.268 1.00 4.46 110 LEU B C 1
ATOM 1630 O O . LEU B 1 98 ? 12.437 1.020 17.136 1.00 5.05 110 LEU B O 1
ATOM 1635 N N . THR B 1 99 ? 13.681 1.860 15.419 1.00 4.59 111 THR B N 1
ATOM 1636 C CA . THR B 1 99 ? 13.043 3.210 15.500 1.00 4.81 111 THR B CA 1
ATOM 1637 C C . THR B 1 99 ? 12.021 3.361 14.413 1.00 4.72 111 THR B C 1
ATOM 1638 O O . THR B 1 99 ? 12.329 3.165 13.246 1.00 5.59 111 THR B O 1
ATOM 1642 N N . SER B 1 100 ? 10.806 3.708 14.833 1.00 5.04 112 SER B N 1
ATOM 1643 C CA . SER B 1 100 ? 9.775 4.103 13.906 1.00 6.26 112 SER B CA 1
ATOM 1644 C C . SER B 1 100 ? 9.777 5.640 13.767 1.00 6.52 112 SER B C 1
ATOM 1645 O O . SER B 1 100 ? 9.939 6.339 14.733 1.00 8.33 112 SER B O 1
ATOM 1648 N N . GLY B 1 101 ? 9.485 6.095 12.549 1.00 6.36 113 GLY B N 1
ATOM 1649 C CA . GLY B 1 101 ? 9.324 7.569 12.418 1.00 7.44 113 GLY B CA 1
ATOM 1650 C C . GLY B 1 101 ? 8.107 8.002 13.232 1.00 6.59 113 GLY B C 1
ATOM 1651 O O . GLY B 1 101 ? 7.040 7.391 13.145 1.00 7.81 113 GLY B O 1
ATOM 1652 N N . THR B 1 102 ? 8.266 9.123 13.958 1.00 6.90 114 THR B N 1
ATOM 1653 C CA . THR B 1 102 ? 7.199 9.649 14.759 1.00 7.60 114 THR B CA 1
ATOM 1654 C C . THR B 1 102 ? 7.308 11.187 14.713 1.00 8.05 114 THR B C 1
ATOM 1655 O O . THR B 1 102 ? 8.311 11.758 14.268 1.00 8.03 114 THR B O 1
ATOM 1659 N N . THR B 1 103 ? 6.254 11.844 15.198 1.00 9.67 115 THR B N 1
ATOM 1660 C CA . THR B 1 103 ? 6.453 13.272 15.500 1.00 11.86 115 THR B CA 1
ATOM 1661 C C . THR B 1 103 ? 7.353 13.409 16.687 1.00 12.06 115 THR B C 1
ATOM 1662 O O . THR B 1 103 ? 7.581 12.452 17.492 1.00 13.00 115 THR B O 1
ATOM 1666 N N . ASN B 1 104 ? 7.849 14.606 16.887 1.00 12.88 116 ASN B N 1
ATOM 1667 C CA . ASN B 1 104 ? 8.676 14.817 18.032 1.00 12.35 116 ASN B CA 1
ATOM 1668 C C . ASN B 1 104 ? 7.913 14.531 19.356 1.00 12.35 116 ASN B C 1
ATOM 1669 O O . ASN B 1 104 ? 8.521 14.018 20.293 1.00 10.78 116 ASN B O 1
ATOM 1674 N N . ALA B 1 105 ? 6.595 14.841 19.418 1.00 11.39 117 ALA B N 1
ATOM 1675 C CA . ALA B 1 105 ? 5.788 14.635 20.653 1.00 11.79 117 ALA B CA 1
ATOM 1676 C C . ALA B 1 105 ? 5.771 13.135 21.038 1.00 10.60 117 ALA B C 1
ATOM 1677 O O . ALA B 1 105 ? 5.640 12.807 22.201 1.00 11.17 117 ALA B O 1
ATOM 1679 N N . ASN B 1 106 ? 5.881 12.265 20.029 1.00 7.49 118 ASN B N 1
ATOM 1680 C CA . ASN B 1 106 ? 5.826 10.818 20.291 1.00 7.62 118 ASN B CA 1
ATOM 1681 C C . ASN B 1 106 ? 7.156 10.124 20.195 1.00 6.14 118 ASN B C 1
ATOM 1682 O O . ASN B 1 106 ? 7.188 8.867 20.239 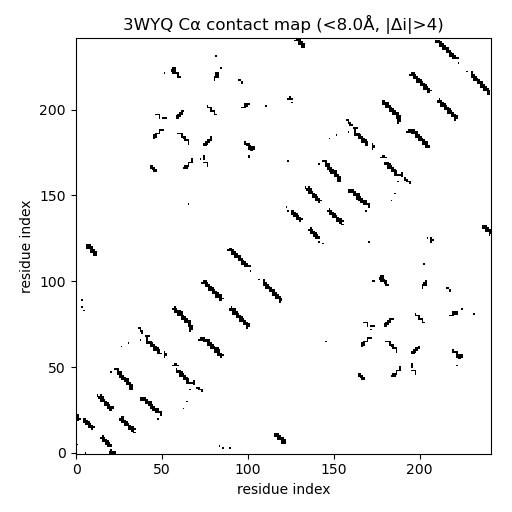1.00 6.03 118 ASN B O 1
ATOM 1687 N N . ALA B 1 107 ? 8.264 10.875 20.208 1.00 6.65 119 ALA B N 1
ATOM 1688 C CA . ALA B 1 107 ? 9.569 10.243 20.126 1.00 7.33 119 ALA B CA 1
ATOM 1689 C C . ALA B 1 107 ? 9.818 9.365 21.288 1.00 5.90 119 ALA B C 1
ATOM 1690 O O . ALA B 1 107 ? 10.584 8.346 21.177 1.00 6.49 119 ALA B O 1
ATOM 1692 N N . TRP B 1 108 ? 9.192 9.634 22.451 1.00 6.16 120 TRP B N 1
ATOM 1693 C CA . TRP B 1 108 ? 9.413 8.755 23.620 1.00 6.65 120 TRP B CA 1
ATOM 1694 C C . TRP B 1 108 ? 8.972 7.320 23.326 1.00 5.20 120 TRP B C 1
ATOM 1695 O O . TRP B 1 108 ? 9.507 6.447 23.990 1.00 7.21 120 TRP B O 1
ATOM 1706 N N . LYS B 1 109 ? 8.049 7.106 22.428 1.00 4.86 121 LYS B N 1
ATOM 1707 C CA . LYS B 1 109 ? 7.581 5.740 22.135 1.00 5.55 121 LYS B CA 1
ATOM 1708 C C . LYS B 1 109 ? 8.018 5.297 20.712 1.00 5.02 121 LYS B C 1
ATOM 1709 O O . LYS B 1 109 ? 7.422 4.411 20.133 1.00 7.23 121 LYS B O 1
ATOM 1715 N N . SER B 1 110 ? 9.102 5.869 20.210 1.00 5.10 122 SER B N 1
ATOM 1716 C CA . SER B 1 110 ? 9.536 5.541 18.848 1.00 5.21 122 SER B CA 1
ATOM 1717 C C . SER B 1 110 ? 10.414 4.281 18.765 1.00 4.69 122 SER B C 1
ATOM 1718 O O . SER B 1 110 ? 10.543 3.772 17.639 1.00 5.50 122 SER B O 1
ATOM 1721 N N . THR B 1 111 ? 11.071 3.847 19.838 1.00 4.29 123 THR B N 1
ATOM 1722 C CA . THR B 1 111 ? 12.189 2.907 19.714 1.00 4.42 123 THR B CA 1
ATOM 1723 C C . THR B 1 111 ? 11.993 1.688 20.604 1.00 4.25 123 THR B C 1
ATOM 1724 O O . THR B 1 111 ? 11.976 1.769 21.816 1.00 4.96 123 THR B O 1
ATOM 1728 N N . LEU B 1 112 ? 11.865 0.542 19.944 1.00 4.64 124 LEU B N 1
ATOM 1729 C CA . LEU B 1 112 ? 11.895 -0.788 20.624 1.00 4.83 124 LEU B CA 1
ATOM 1730 C C . LEU B 1 112 ? 13.315 -1.258 20.741 1.00 4.60 124 LEU B C 1
ATOM 1731 O O . LEU B 1 112 ? 14.184 -0.976 19.845 1.00 4.87 124 LEU B O 1
ATOM 1736 N N . VAL B 1 113 ? 13.607 -2.008 21.784 1.00 4.07 125 VAL B N 1
ATOM 1737 C CA . VAL B 1 113 ? 14.925 -2.628 21.986 1.00 5.23 125 VAL B CA 1
ATOM 1738 C C . VAL B 1 113 ? 14.726 -4.145 22.251 1.00 4.41 125 VAL B C 1
ATOM 1739 O O . VAL B 1 113 ? 13.760 -4.558 22.939 1.00 4.68 125 VAL B O 1
ATOM 1743 N N . GLY B 1 114 ? 15.644 -4.906 21.732 1.00 4.33 126 GLY B N 1
ATOM 1744 C CA . GLY B 1 114 ? 15.610 -6.368 21.986 1.00 4.84 126 GLY B CA 1
ATOM 1745 C C . GLY B 1 114 ? 16.952 -6.961 21.668 1.00 4.04 126 GLY B C 1
ATOM 1746 O O . GLY B 1 114 ? 17.968 -6.288 21.492 1.00 4.76 126 GLY B O 1
ATOM 1747 N N . HIS B 1 115 ? 16.940 -8.301 21.638 1.00 4.94 127 HIS B N 1
ATOM 1748 C CA . HIS B 1 115 ? 18.201 -9.041 21.423 1.00 4.73 127 HIS B CA 1
ATOM 1749 C C . HIS B 1 115 ? 17.858 -10.240 20.539 1.00 4.56 127 HIS B C 1
ATOM 1750 O O . HIS B 1 115 ? 16.917 -10.977 20.815 1.00 5.88 127 HIS B O 1
ATOM 1757 N N . ASP B 1 116 ? 18.700 -10.448 19.519 1.00 4.53 128 ASP B N 1
ATOM 1758 C CA . ASP B 1 116 ? 18.556 -11.577 18.589 1.00 4.71 128 ASP B CA 1
ATOM 1759 C C . ASP B 1 116 ? 19.849 -12.382 18.580 1.00 4.80 128 ASP B C 1
ATOM 1760 O O . ASP B 1 116 ? 20.948 -11.827 18.573 1.00 5.11 128 ASP B O 1
ATOM 1765 N N . THR B 1 117 ? 19.694 -13.694 18.527 1.00 4.90 129 THR B N 1
ATOM 1766 C CA . THR B 1 117 ? 20.811 -14.622 18.336 1.00 5.54 129 THR B CA 1
ATOM 1767 C C . THR B 1 117 ? 20.617 -15.301 16.990 1.00 4.98 129 THR B C 1
ATOM 1768 O O . THR B 1 117 ? 19.547 -15.890 16.731 1.00 5.61 129 THR B O 1
ATOM 1772 N N . PHE B 1 118 ? 21.657 -15.226 16.161 1.00 4.94 130 PHE B N 1
ATOM 1773 C CA . PHE B 1 118 ? 21.593 -15.843 14.809 1.00 6.29 130 PHE B CA 1
ATOM 1774 C C . PHE B 1 118 ? 22.544 -17.052 14.780 1.00 5.30 130 PHE B C 1
ATOM 1775 O O . PHE B 1 118 ? 23.645 -17.009 15.318 1.00 5.50 130 PHE B O 1
ATOM 1783 N N . THR B 1 119 ? 22.067 -18.085 14.094 1.00 5.76 131 THR B N 1
ATOM 1784 C CA . THR B 1 119 ? 22.934 -19.258 13.793 1.00 6.25 131 THR B CA 1
ATOM 1785 C C . THR B 1 119 ? 22.862 -19.513 12.315 1.00 5.51 131 THR B C 1
ATOM 1786 O O . THR B 1 119 ? 21.948 -19.124 11.647 1.00 6.29 131 THR B O 1
ATOM 1790 N N . LYS B 1 120 ? 23.864 -20.205 11.748 1.00 7.39 132 LYS B N 1
ATOM 1791 C CA . LYS B 1 120 ? 23.869 -20.383 10.290 1.00 11.29 132 LYS B CA 1
ATOM 1792 C C . LYS B 1 120 ? 22.914 -21.484 9.877 1.00 12.49 132 LYS B C 1
ATOM 1793 O O . LYS B 1 120 ? 22.846 -22.553 10.577 1.00 18.44 132 LYS B O 1
ATOM 1799 N N . VAL B 1 121 ? 22.177 -21.261 8.816 1.00 14.09 133 VAL B N 1
ATOM 1800 C CA . VAL B 1 121 ? 21.262 -22.284 8.272 1.00 17.46 133 VAL B CA 1
ATOM 1801 C C . VAL B 1 121 ? 22.106 -23.226 7.334 1.00 22.59 133 VAL B C 1
ATOM 1802 O O . VAL B 1 121 ? 22.870 -22.657 6.494 1.00 26.35 133 VAL B O 1
#

Secondary structure (DSSP, 8-state):
--TTT-EEEEETT--EEEEEE-TTSEEEEEEE-SSSS--S-EEEEEEE-SS--SSS--EEEEEEEEEE-SS-EEEEEEEEEEEEE-STT-EEEEEEEEEEP--GGGGGG-EEEEEEEEEE--/-----EEEEETT--EEEEEE-TTSEEEEEEE-SSSS--S-EEEEEEE-SS--SSSPPEEEEEEEEEE-SS-EEEEEEEEEEEEE-STT-EEEEEEEEEEP--GGGGGGSEEEEEEEEEE-